Protein AF-A0A842TKK7-F1 (afdb_monomer_lite)

Foldseek 3Di:
DDQDFDADPPPRDTDGLPDQADPVPRHGDDRPPDDDDDDDDDDDDDDDDDDDDDDDDDDPDDDDPPDPPPPVDDDPPVLVVLLLLVLLLVVLVVVLVVLVVVLVVLVVVVVVPDDPCSVVVVVVSVVSNVVSVVVSVVSVVPHDDDPLNVLVVVLVVLVVVLVVLVVCVVVVVDDPVRSVVVNVVSVVVNVVSVVVNVVVLVVLVSVLVVLVVVLVVLVVVLVVLVVCVVVVVDDPVRSVVVNVVSVVSSSSSVSSSVVSVVSD

Sequence (264 aa):
MARGNKKCPFCRRNIRESDKFCPFCGKKVLNVSSGSKPVQKQKRQQKPIKREKEQPKEEPEQKQPEKPPEVDEEIPENVLNQLELRSEIKLIETKLESIRDEVEKLALKLTSDNTEGVEQKVQVLSDKIKELKAEKKELEERMIELPFEKIKNRREDWESRLAKLQNAFSLGEVSENAYNKLRDEYNEKLKELDQETDSQKVKINVWIRKMRLERDKLVEKVDLLKGRHLAGEFSDSEYQQEKEKLKNNIKKLETNIKILNQSI

Radius of gyration: 33.04 Å; chains: 1; bounding box: 69×97×72 Å

pLDDT: mean 84.05, std 20.28, range [29.53, 98.5]

Secondary structure (DSSP, 8-state):
----EEEPTTT--EEETT-SB-TTT--B-----------------------------PPP---PPPPPP----PPPHHHHHHHHHHHHHHHHHHHHHHHHHHHHHHHHHHTTT--TTHHHHHHHHHHHHHHHHHHHHHHHTT----HHHHHHHHHHHHHHHHHHHHHHHHTTSS-HHHHHHHHHHHHHHHHHHHHHHHHHHHHHHHHHHHHHHHHHHHHHHHHHHHHHHHTTSS-HHHHHHHHHHHHHHHHHHHHHHHHHHHT-

Structure (mmCIF, N/CA/C/O backbone):
data_AF-A0A842TKK7-F1
#
_entry.id   AF-A0A842TKK7-F1
#
loop_
_atom_site.group_PDB
_atom_site.id
_atom_site.type_symbol
_atom_site.label_atom_id
_atom_site.label_alt_id
_atom_site.label_comp_id
_atom_site.label_asym_id
_atom_site.label_entity_id
_atom_site.label_seq_id
_atom_site.pdbx_PDB_ins_code
_atom_site.Cartn_x
_atom_site.Cartn_y
_atom_site.Cartn_z
_atom_site.occupancy
_atom_site.B_iso_or_equiv
_atom_site.auth_seq_id
_atom_site.auth_comp_id
_atom_site.auth_asym_id
_atom_site.auth_atom_id
_atom_site.pdbx_PDB_model_num
ATOM 1 N N . MET A 1 1 ? -47.119 -8.990 -23.728 1.00 42.09 1 MET A N 1
ATOM 2 C CA . MET A 1 1 ? -46.111 -9.977 -24.179 1.00 42.09 1 MET A CA 1
ATOM 3 C C . MET A 1 1 ? -45.046 -10.112 -23.098 1.00 42.09 1 MET A C 1
ATOM 5 O O . MET A 1 1 ? -44.200 -9.234 -22.971 1.00 42.09 1 MET A O 1
ATOM 9 N N . ALA A 1 2 ? -45.151 -11.138 -22.253 1.00 39.53 2 ALA A N 1
ATOM 10 C CA . ALA A 1 2 ? -44.220 -11.367 -21.151 1.00 39.53 2 ALA A CA 1
ATOM 11 C C . ALA A 1 2 ? -42.898 -11.921 -21.705 1.00 39.53 2 ALA A C 1
ATOM 13 O O . ALA A 1 2 ? -42.885 -12.976 -22.332 1.00 39.53 2 ALA A O 1
ATOM 14 N N . ARG A 1 3 ? -41.794 -11.188 -21.526 1.00 45.00 3 ARG A N 1
ATOM 15 C CA . ARG A 1 3 ? -40.452 -11.662 -21.888 1.00 45.00 3 ARG A CA 1
ATOM 16 C C . ARG A 1 3 ? -39.992 -12.621 -20.790 1.00 45.00 3 ARG A C 1
ATOM 18 O O . ARG A 1 3 ? -39.738 -12.178 -19.672 1.00 45.00 3 ARG A O 1
ATOM 25 N N . GLY A 1 4 ? -39.933 -13.917 -21.095 1.00 51.41 4 GLY A N 1
ATOM 26 C CA . GLY A 1 4 ? -39.354 -14.926 -20.212 1.00 51.41 4 GLY A CA 1
ATOM 27 C C . GLY A 1 4 ? -37.887 -14.597 -19.945 1.00 51.41 4 GLY A C 1
ATOM 28 O O . GLY A 1 4 ? -37.058 -14.608 -20.854 1.00 51.41 4 GLY A O 1
ATOM 29 N N . ASN A 1 5 ? -37.571 -14.221 -18.706 1.00 69.94 5 ASN A N 1
ATOM 30 C CA . ASN A 1 5 ? -36.201 -13.973 -18.268 1.00 69.94 5 ASN A CA 1
ATOM 31 C C . ASN A 1 5 ? -35.672 -15.253 -17.616 1.00 69.94 5 ASN A C 1
ATOM 33 O O . ASN A 1 5 ? -36.043 -15.585 -16.489 1.00 69.94 5 ASN A O 1
ATOM 37 N N . LYS A 1 6 ? -34.784 -15.966 -18.313 1.00 80.44 6 LYS A N 1
ATOM 38 C CA . LYS A 1 6 ? -34.028 -17.091 -17.747 1.00 80.44 6 LYS A CA 1
ATOM 39 C C . LYS A 1 6 ? -32.872 -16.531 -16.917 1.00 80.44 6 LYS A C 1
ATOM 41 O O . LYS A 1 6 ? -32.300 -15.502 -17.265 1.00 80.44 6 LYS A O 1
ATOM 46 N N . LYS A 1 7 ? -32.492 -17.185 -15.818 1.00 86.75 7 LYS A N 1
ATOM 47 C CA . LYS A 1 7 ? -31.275 -16.826 -15.070 1.00 86.75 7 LYS A CA 1
ATOM 48 C C . LYS A 1 7 ? -30.089 -17.628 -15.588 1.00 86.75 7 LYS A C 1
ATOM 50 O O . LYS A 1 7 ? -30.201 -18.829 -15.824 1.00 86.75 7 LYS A O 1
ATOM 55 N N . CYS A 1 8 ? -28.940 -16.976 -15.737 1.00 83.31 8 CYS A N 1
ATOM 56 C CA . CYS A 1 8 ? -27.691 -17.660 -16.034 1.00 83.31 8 CYS A CA 1
ATOM 57 C C . CYS A 1 8 ? -27.346 -18.619 -14.875 1.00 83.31 8 CYS A C 1
ATOM 59 O O . CYS A 1 8 ? -27.256 -18.161 -13.734 1.00 83.31 8 CYS A O 1
ATOM 61 N N . PRO A 1 9 ? -27.094 -19.915 -15.125 1.00 84.88 9 PRO A N 1
ATOM 62 C CA . PRO A 1 9 ? -26.754 -20.874 -14.074 1.00 84.88 9 PRO A CA 1
ATOM 63 C C . PRO A 1 9 ? -25.407 -20.570 -13.397 1.00 84.88 9 PRO A C 1
ATOM 65 O O . PRO A 1 9 ? -25.179 -21.006 -12.276 1.00 84.88 9 PRO A O 1
ATOM 68 N N . PHE A 1 10 ? -24.533 -19.787 -14.041 1.00 87.06 10 PHE A N 1
ATOM 69 C CA . PHE A 1 10 ? -23.202 -19.471 -13.518 1.00 87.06 10 PHE A CA 1
ATOM 70 C C . PHE A 1 10 ? -23.162 -18.197 -12.669 1.00 87.06 10 PHE A C 1
ATOM 72 O O . PHE A 1 10 ? -22.547 -18.193 -11.611 1.00 87.06 10 PHE A O 1
ATOM 79 N N . CYS A 1 11 ? -23.799 -17.110 -13.116 1.00 90.69 11 CYS A N 1
ATOM 80 C CA . CYS A 1 11 ? -23.740 -15.811 -12.427 1.00 90.69 11 CYS A CA 1
ATOM 81 C C . CYS A 1 11 ? -25.095 -15.323 -11.894 1.00 90.69 11 CYS A C 1
ATOM 83 O O . CYS A 1 11 ? -25.179 -14.227 -11.347 1.00 90.69 11 CYS A O 1
ATOM 85 N N . ARG A 1 12 ? -26.166 -16.110 -12.078 1.00 87.31 12 ARG A N 1
ATOM 86 C CA . ARG A 1 12 ? -27.543 -15.859 -11.606 1.00 87.31 12 ARG A CA 1
ATOM 87 C C . ARG A 1 12 ? -28.208 -14.571 -12.114 1.00 87.31 12 ARG A C 1
ATOM 89 O O . ARG A 1 12 ? -29.326 -14.270 -11.700 1.00 87.31 12 ARG A O 1
ATOM 96 N N . ARG A 1 13 ? -27.575 -13.843 -13.042 1.00 87.75 13 ARG A N 1
ATOM 97 C CA . ARG A 1 13 ? -28.156 -12.670 -13.717 1.00 87.75 13 ARG A CA 1
ATOM 98 C C . ARG A 1 13 ? -29.173 -13.086 -14.778 1.00 87.75 13 ARG A C 1
ATOM 100 O O . ARG A 1 13 ? -29.061 -14.167 -15.356 1.00 87.75 13 ARG A O 1
ATOM 107 N N . ASN A 1 14 ? -30.152 -12.220 -15.029 1.00 89.50 14 ASN A N 1
ATOM 108 C CA . ASN A 1 14 ? -31.182 -12.444 -16.041 1.00 89.50 14 ASN A CA 1
ATOM 109 C C . ASN A 1 14 ? -30.577 -12.355 -17.447 1.00 89.50 14 ASN A C 1
ATOM 111 O O . ASN A 1 14 ? -29.846 -11.416 -17.750 1.00 89.50 14 ASN A O 1
ATOM 115 N N . ILE A 1 15 ? -30.900 -13.325 -18.292 1.00 86.25 15 ILE A N 1
ATOM 116 C CA . ILE A 1 15 ? -30.487 -13.432 -19.693 1.00 86.25 15 ILE A CA 1
ATOM 117 C C . ILE A 1 15 ? -31.721 -13.679 -20.563 1.00 86.25 15 ILE A C 1
ATOM 119 O O . ILE A 1 15 ? -32.758 -14.135 -20.067 1.00 86.25 15 ILE A O 1
ATOM 123 N N . ARG A 1 16 ? -31.622 -13.387 -21.862 1.00 84.06 16 ARG A N 1
ATOM 124 C CA . ARG A 1 16 ? -32.716 -13.678 -22.794 1.00 84.06 16 ARG A CA 1
ATOM 125 C C . ARG A 1 16 ? -32.729 -15.174 -23.098 1.00 84.06 16 ARG A C 1
ATOM 127 O O . ARG A 1 16 ? -31.679 -15.802 -23.189 1.00 84.06 16 ARG A O 1
ATOM 134 N N . GLU A 1 17 ? -33.909 -15.750 -23.306 1.00 81.19 17 GLU A N 1
ATOM 135 C CA . GLU A 1 17 ? -34.045 -17.170 -23.675 1.00 81.19 17 GLU A CA 1
ATOM 136 C C . GLU A 1 17 ? -33.340 -17.520 -24.994 1.00 81.19 17 GLU A C 1
ATOM 138 O O . GLU A 1 17 ? -32.919 -18.656 -25.183 1.00 81.19 17 GLU A O 1
ATOM 143 N N . SER A 1 18 ? -33.146 -16.547 -25.887 1.00 78.81 18 SER A N 1
ATOM 144 C CA . SER A 1 18 ? -32.405 -16.717 -27.140 1.00 78.81 18 SER A CA 1
ATOM 145 C C . SER A 1 18 ? -30.880 -16.738 -26.973 1.00 78.81 18 SER A C 1
ATOM 147 O O . SER A 1 18 ? -30.176 -17.113 -27.913 1.00 78.81 18 SER A O 1
ATOM 149 N N . ASP A 1 19 ? -30.346 -16.333 -25.816 1.00 78.38 19 ASP A N 1
ATOM 150 C CA . ASP A 1 19 ? -28.908 -16.120 -25.644 1.00 78.38 19 ASP A CA 1
ATOM 151 C C . ASP A 1 19 ? -28.161 -17.454 -25.505 1.00 78.38 19 ASP A C 1
ATOM 153 O O . ASP A 1 19 ? -28.298 -18.174 -24.516 1.00 78.38 19 ASP A O 1
ATOM 157 N N . LYS A 1 20 ? -27.311 -17.773 -26.492 1.00 84.81 20 LYS A N 1
ATOM 158 C CA . LYS A 1 20 ? -26.402 -18.936 -26.444 1.00 84.81 20 LYS A CA 1
ATOM 159 C C . LYS A 1 20 ? -25.251 -18.740 -25.449 1.00 84.81 20 LYS A C 1
ATOM 161 O O . LYS A 1 20 ? -24.658 -19.722 -25.011 1.00 84.81 20 LYS A O 1
ATOM 166 N N . PHE A 1 21 ? -24.933 -17.494 -25.090 1.00 87.31 21 PHE A N 1
ATOM 167 C CA . PHE A 1 21 ? -23.876 -17.120 -24.147 1.00 87.31 21 PHE A CA 1
ATOM 168 C C . PHE A 1 21 ? -24.375 -16.024 -23.207 1.00 87.31 21 PHE A C 1
ATOM 170 O O . PHE A 1 21 ? -25.105 -15.132 -23.625 1.00 87.31 21 PHE A O 1
ATOM 177 N N . CYS A 1 22 ? -23.975 -16.076 -21.937 1.00 86.00 22 CYS A N 1
ATOM 178 C CA . CYS A 1 22 ? -24.328 -15.040 -20.974 1.00 86.00 22 CYS A CA 1
ATOM 179 C C . CYS A 1 22 ? -23.547 -13.748 -21.282 1.00 86.00 22 CYS A C 1
ATOM 181 O O . CYS A 1 22 ? -22.318 -13.774 -21.183 1.00 86.00 22 CYS A O 1
ATOM 183 N N . PRO A 1 23 ? -24.206 -12.604 -21.545 1.00 85.75 23 PRO A N 1
ATOM 184 C CA . PRO A 1 23 ? -23.517 -11.343 -21.834 1.00 85.75 23 PRO A CA 1
ATOM 185 C C . PRO A 1 23 ? -22.711 -10.810 -20.640 1.00 85.75 23 PRO A C 1
ATOM 187 O O . PRO A 1 23 ? -21.815 -9.996 -20.814 1.00 85.75 23 PRO A O 1
ATOM 190 N N . PHE A 1 24 ? -23.003 -11.272 -19.421 1.00 88.75 24 PHE A N 1
ATOM 191 C CA . PHE A 1 24 ? -22.329 -10.795 -18.212 1.00 88.75 24 PHE A CA 1
ATOM 192 C C . PHE A 1 24 ? -21.106 -11.614 -17.810 1.00 88.75 24 PHE A C 1
ATOM 194 O O . PHE A 1 24 ? -20.244 -11.096 -17.113 1.00 88.75 24 PHE A O 1
ATOM 201 N N . CYS A 1 25 ? -21.055 -12.902 -18.157 1.00 89.69 25 CYS A N 1
ATOM 202 C CA . CYS A 1 25 ? -19.961 -13.780 -17.725 1.00 89.69 25 CYS A CA 1
ATOM 203 C C . CYS A 1 25 ? -19.334 -14.594 -18.863 1.00 89.69 25 CYS A C 1
ATOM 205 O O . CYS A 1 25 ? -18.511 -15.460 -18.589 1.00 89.69 25 CYS A O 1
ATOM 207 N N . GLY A 1 26 ? -19.771 -14.403 -20.112 1.00 86.19 26 GLY A N 1
ATOM 208 C CA . GLY A 1 26 ? -19.225 -15.047 -21.314 1.00 86.19 26 GLY A CA 1
ATOM 209 C C . GLY A 1 26 ? -19.487 -16.552 -21.450 1.00 86.19 26 GLY A C 1
ATOM 210 O O . GLY A 1 26 ? -19.229 -17.128 -22.502 1.00 86.19 26 GLY A O 1
ATOM 211 N N . LYS A 1 27 ? -20.017 -17.219 -20.417 1.00 86.00 27 LYS A N 1
ATOM 212 C CA . LYS A 1 27 ? -20.224 -18.677 -20.414 1.00 86.00 27 LYS A CA 1
ATOM 213 C C . LYS A 1 27 ? -21.422 -19.087 -21.274 1.00 86.00 27 LYS A C 1
ATOM 215 O O . LYS A 1 27 ? -22.475 -18.445 -21.230 1.00 86.00 27 LYS A O 1
ATOM 220 N N . LYS A 1 28 ? -21.264 -20.182 -22.027 1.00 89.00 28 LYS A N 1
ATOM 221 C CA . LYS A 1 28 ? -22.308 -20.769 -22.881 1.00 89.00 28 LYS A CA 1
ATOM 222 C C . LYS A 1 28 ? -23.485 -21.238 -22.031 1.00 89.00 28 LYS A C 1
ATOM 224 O O . LYS A 1 28 ? -23.299 -21.960 -21.054 1.00 89.00 28 LYS A O 1
ATOM 229 N N . VAL A 1 29 ? -24.692 -20.847 -22.413 1.00 84.56 29 VAL A N 1
ATOM 230 C CA . VAL A 1 29 ? -25.930 -21.232 -21.736 1.00 84.56 29 VAL A CA 1
ATOM 231 C C . VAL A 1 29 ? -26.647 -22.248 -22.609 1.00 84.56 29 VAL A C 1
ATOM 233 O O . VAL A 1 29 ? -26.939 -21.992 -23.775 1.00 84.56 29 VAL A O 1
ATOM 236 N N . LEU A 1 30 ? -26.874 -23.446 -22.071 1.00 73.00 30 LEU A N 1
ATOM 237 C CA . LEU A 1 30 ? -27.553 -24.511 -22.801 1.00 73.00 30 LEU A CA 1
ATOM 238 C C . LEU A 1 30 ? -29.028 -24.122 -22.988 1.00 73.00 30 LEU A C 1
ATOM 240 O O . LEU A 1 30 ? -29.795 -24.021 -22.023 1.00 73.00 30 LEU A O 1
ATOM 244 N N . ASN A 1 31 ? -29.405 -23.870 -24.240 1.00 58.94 31 ASN A N 1
ATOM 245 C CA . ASN A 1 31 ? -30.786 -23.666 -24.654 1.00 58.94 31 ASN A CA 1
ATOM 246 C C . ASN A 1 31 ? -31.378 -25.005 -25.077 1.00 58.94 31 ASN A C 1
ATOM 248 O O . ASN A 1 31 ? -31.089 -25.513 -26.156 1.00 58.94 31 ASN A O 1
ATOM 252 N N . VAL A 1 32 ? -32.212 -25.568 -24.207 1.00 44.34 32 VAL A N 1
ATOM 253 C CA . VAL A 1 32 ? -33.130 -26.653 -24.556 1.00 44.34 32 VAL A CA 1
ATOM 254 C C . VAL A 1 32 ? -34.381 -25.987 -25.123 1.00 44.34 32 VAL A C 1
ATOM 256 O O . VAL A 1 32 ? -35.347 -25.730 -24.413 1.00 44.34 32 VAL A O 1
ATOM 259 N N . SER A 1 33 ? -34.322 -25.594 -26.393 1.00 38.00 33 SER A N 1
ATOM 260 C CA . SER A 1 33 ? -35.520 -25.228 -27.144 1.00 38.00 33 SER A CA 1
ATOM 261 C C . SER A 1 33 ? -36.144 -26.505 -27.696 1.00 38.00 33 SER A C 1
ATOM 263 O O . SER A 1 33 ? -35.572 -27.176 -28.554 1.00 38.00 33 SER A O 1
ATOM 265 N N . SER A 1 34 ? -37.303 -26.822 -27.135 1.00 35.28 34 SER A N 1
ATOM 266 C CA . SER A 1 34 ? -38.352 -27.708 -27.629 1.00 35.28 34 SER A CA 1
ATOM 267 C C . SER A 1 34 ? -38.412 -27.821 -29.159 1.00 35.28 34 SER A C 1
ATOM 269 O O . SER A 1 34 ? -38.744 -26.872 -29.863 1.00 35.28 34 SER A O 1
ATOM 271 N N . GLY A 1 35 ? -38.162 -29.033 -29.655 1.00 30.55 35 GLY A N 1
ATOM 272 C CA . GLY A 1 35 ? -38.405 -29.455 -31.032 1.00 30.55 35 GLY A CA 1
ATOM 273 C C . GLY A 1 35 ? -39.139 -30.790 -31.031 1.00 30.55 35 GLY A C 1
ATOM 274 O O . GLY A 1 35 ? -38.533 -31.847 -31.158 1.00 30.55 35 GLY A O 1
ATOM 275 N N . SER A 1 36 ? -40.453 -30.736 -30.827 1.00 29.53 36 SER A N 1
ATOM 276 C CA . SER A 1 36 ? -41.363 -31.866 -30.998 1.00 29.53 36 SER A CA 1
ATOM 277 C C . SER A 1 36 ? -41.513 -32.217 -32.480 1.00 29.53 36 SER A C 1
ATOM 279 O O . SER A 1 36 ? -41.808 -31.318 -33.268 1.00 29.53 36 SER A O 1
ATOM 281 N N . LYS A 1 37 ? -41.418 -33.518 -32.808 1.00 30.80 37 LYS A N 1
ATOM 282 C CA . LYS A 1 37 ? -42.287 -34.331 -33.707 1.00 30.80 37 LYS A CA 1
ATOM 283 C C . LYS A 1 37 ? -41.477 -35.424 -34.445 1.00 30.80 37 LYS A C 1
ATOM 285 O O . LYS A 1 37 ? -40.323 -35.183 -34.773 1.00 30.80 37 LYS A O 1
ATOM 290 N N . PRO A 1 38 ? -42.103 -36.532 -34.888 1.00 37.97 38 PRO A N 1
ATOM 291 C CA . PRO A 1 38 ? -43.168 -37.295 -34.242 1.00 37.97 38 PRO A CA 1
ATOM 292 C C . PRO A 1 38 ? -42.893 -38.815 -34.239 1.00 37.97 38 PRO A C 1
ATOM 294 O O . PRO A 1 38 ? -42.135 -39.360 -35.036 1.00 37.97 38 PRO A O 1
ATOM 297 N N . VAL A 1 39 ? -43.606 -39.510 -33.356 1.00 34.25 39 VAL A N 1
ATOM 298 C CA . VAL A 1 39 ? -43.798 -40.962 -33.382 1.00 34.25 39 VAL A CA 1
ATOM 299 C C . VAL A 1 39 ? -44.598 -41.344 -34.635 1.00 34.25 39 VAL A C 1
ATOM 301 O O . VAL A 1 39 ? -45.732 -40.894 -34.797 1.00 34.25 39 VAL A O 1
ATOM 304 N N . GLN A 1 40 ? -44.053 -42.227 -35.475 1.00 35.00 40 GLN A N 1
ATOM 305 C CA . GLN A 1 40 ? -44.845 -43.110 -36.333 1.00 35.00 40 GLN A CA 1
ATOM 306 C C . GLN A 1 40 ? -44.523 -44.570 -36.022 1.00 35.00 40 GLN A C 1
ATOM 308 O O . GLN A 1 40 ? -43.403 -44.959 -35.707 1.00 35.00 40 GLN A O 1
ATOM 313 N N . LYS A 1 41 ? -45.597 -45.348 -36.032 1.00 34.56 41 LYS A N 1
ATOM 314 C CA . LYS A 1 41 ? -45.767 -46.670 -35.450 1.00 34.56 41 LYS A CA 1
ATOM 315 C C . LYS A 1 41 ? -45.765 -47.702 -36.586 1.00 34.56 41 LYS A C 1
ATOM 317 O O . LYS A 1 41 ? -46.326 -47.429 -37.639 1.00 34.56 41 LYS A O 1
ATOM 322 N N . GLN A 1 42 ? -45.307 -48.913 -36.257 1.00 35.50 42 GLN A N 1
ATOM 323 C CA . GLN A 1 42 ? -45.544 -50.210 -36.924 1.00 35.50 42 GLN A CA 1
ATOM 324 C C . GLN A 1 42 ? -44.585 -50.616 -38.065 1.00 35.50 42 GLN A C 1
ATOM 326 O O . GLN A 1 42 ? -44.685 -50.129 -39.181 1.00 35.50 42 GLN A O 1
ATOM 331 N N . LYS A 1 43 ? -43.820 -51.700 -37.869 1.00 31.34 43 LYS A N 1
ATOM 332 C CA . LYS A 1 43 ? -44.288 -53.081 -38.095 1.00 31.34 43 LYS A CA 1
ATOM 333 C C . LYS A 1 43 ? -43.322 -54.130 -37.522 1.00 31.34 43 LYS A C 1
ATOM 335 O O . LYS A 1 43 ? -42.111 -53.970 -37.522 1.00 31.34 43 LYS A O 1
ATOM 340 N N . ARG A 1 44 ? -43.948 -55.203 -37.033 1.00 37.88 44 ARG A N 1
ATOM 341 C CA . ARG A 1 44 ? -43.421 -56.495 -36.570 1.00 37.88 44 ARG A CA 1
ATOM 342 C C . ARG A 1 44 ? -42.288 -57.062 -37.440 1.00 37.88 44 ARG A C 1
ATOM 344 O O . ARG A 1 44 ? -42.463 -57.132 -38.651 1.00 37.88 44 ARG A O 1
ATOM 351 N N . GLN A 1 45 ? -41.293 -57.675 -36.795 1.00 35.94 45 GLN A N 1
ATOM 352 C CA . GLN A 1 45 ? -41.051 -59.127 -36.867 1.00 35.94 45 GLN A CA 1
ATOM 353 C C . GLN A 1 45 ? -40.027 -59.565 -35.805 1.00 35.94 45 GLN A C 1
ATOM 355 O O . GLN A 1 45 ? -38.954 -58.991 -35.672 1.00 35.94 45 GLN A O 1
ATOM 360 N N . GLN A 1 46 ? -40.413 -60.566 -35.013 1.00 37.28 46 GLN A N 1
ATOM 361 C CA . GLN A 1 46 ? -39.564 -61.275 -34.058 1.00 37.28 46 GLN A CA 1
ATOM 362 C C . GLN A 1 46 ? -38.797 -62.380 -34.790 1.00 37.28 46 GLN A C 1
ATOM 364 O O . GLN A 1 46 ? -39.415 -63.081 -35.591 1.00 37.28 46 GLN A O 1
ATOM 369 N N . LYS A 1 47 ? -37.518 -62.589 -34.447 1.00 36.25 47 LYS A N 1
ATOM 370 C CA . LYS A 1 47 ? -36.853 -63.898 -34.238 1.00 36.25 47 LYS A CA 1
ATOM 371 C C . LYS A 1 47 ? -35.383 -63.687 -33.793 1.00 36.25 47 LYS A C 1
ATOM 373 O O . LYS A 1 47 ? -34.910 -62.558 -33.869 1.00 36.25 47 LYS A O 1
ATOM 378 N N . PRO A 1 48 ? -34.713 -64.689 -33.187 1.00 43.56 48 PRO A N 1
ATOM 379 C CA . PRO A 1 48 ? -34.116 -64.510 -31.864 1.00 43.56 48 PRO A CA 1
ATOM 380 C C . PRO A 1 48 ? -32.590 -64.737 -31.800 1.00 43.56 48 PRO A C 1
ATOM 382 O O . PRO A 1 48 ? -32.008 -65.344 -32.687 1.00 43.56 48 PRO A O 1
ATOM 385 N N . ILE A 1 49 ? -32.016 -64.333 -30.656 1.00 42.84 49 ILE A N 1
ATOM 386 C CA . ILE A 1 49 ? -30.791 -64.839 -29.997 1.00 42.84 49 ILE A CA 1
ATOM 387 C C . ILE A 1 49 ? -29.471 -64.751 -30.789 1.00 42.84 49 ILE A C 1
ATOM 389 O O . ILE A 1 49 ? -29.216 -65.538 -31.693 1.00 42.84 49 ILE A O 1
ATOM 393 N N . LYS A 1 50 ? -28.533 -63.949 -30.263 1.00 38.66 50 LYS A N 1
ATOM 394 C CA . LYS A 1 50 ? -27.208 -64.443 -29.842 1.00 38.66 50 LYS A CA 1
ATOM 395 C C . LYS A 1 50 ? -26.546 -63.463 -28.869 1.00 38.66 50 LYS A C 1
ATOM 397 O O . LYS A 1 50 ? -26.383 -62.286 -29.158 1.00 38.66 50 LYS A O 1
ATOM 402 N N . ARG A 1 51 ? -26.239 -63.990 -27.681 1.00 46.06 51 ARG A N 1
ATOM 403 C CA . ARG A 1 51 ? -25.388 -63.382 -26.655 1.00 46.06 51 ARG A CA 1
ATOM 404 C C . ARG A 1 51 ? -23.971 -63.288 -27.207 1.00 46.06 51 ARG A C 1
ATOM 406 O O . ARG A 1 51 ? -23.433 -64.325 -27.575 1.00 46.06 51 ARG A O 1
ATOM 413 N N . GLU A 1 52 ? -23.357 -62.114 -27.143 1.00 40.53 52 GLU A N 1
ATOM 414 C CA . GLU A 1 52 ? -21.901 -61.999 -27.171 1.00 40.53 52 GLU A CA 1
ATOM 415 C C . GLU A 1 52 ? -21.437 -60.830 -26.293 1.00 40.53 52 GLU A C 1
ATOM 417 O O . GLU A 1 52 ? -21.665 -59.664 -26.590 1.00 40.53 52 GLU A O 1
ATOM 422 N N . LYS A 1 53 ? -20.879 -61.245 -25.150 1.00 39.06 53 LYS A N 1
ATOM 423 C CA . LYS A 1 53 ? -19.782 -60.691 -24.345 1.00 39.06 53 LYS A CA 1
ATOM 424 C C . LYS A 1 53 ? -19.667 -59.174 -24.157 1.00 39.06 53 LYS A C 1
ATOM 426 O O . LYS A 1 53 ? -19.308 -58.417 -25.051 1.00 39.06 53 LYS A O 1
ATOM 431 N N . GLU A 1 54 ? -19.821 -58.816 -22.886 1.00 37.84 54 GLU A N 1
ATOM 432 C CA . GLU A 1 54 ? -19.265 -57.639 -22.228 1.00 37.84 54 GLU A CA 1
ATOM 433 C C . GLU A 1 54 ? -17.785 -57.418 -22.583 1.00 37.84 54 GLU A C 1
ATOM 435 O O . GLU A 1 54 ? -16.946 -58.307 -22.431 1.00 37.84 54 GLU A O 1
ATOM 440 N N . GLN A 1 55 ? -17.471 -56.189 -22.981 1.00 41.81 55 GLN A N 1
ATOM 441 C CA . GLN A 1 55 ? -16.193 -55.543 -22.702 1.00 41.81 55 GLN A CA 1
ATOM 442 C C . GLN A 1 55 ? -16.522 -54.199 -22.039 1.00 41.81 55 GLN A C 1
ATOM 444 O O . GLN A 1 55 ? -17.231 -53.394 -22.653 1.00 41.81 55 GLN A O 1
ATOM 449 N N . PRO A 1 56 ? -16.063 -53.931 -20.806 1.00 37.97 56 PRO A N 1
ATOM 450 C CA . PRO A 1 56 ? -16.191 -52.611 -20.209 1.00 37.97 56 PRO A CA 1
ATOM 451 C C . PRO A 1 56 ? -15.252 -51.658 -20.954 1.00 37.97 56 PRO A C 1
ATOM 453 O O . PRO A 1 56 ? -14.038 -51.847 -20.951 1.00 37.97 56 PRO A O 1
ATOM 456 N N . LYS A 1 57 ? -15.811 -50.643 -21.618 1.00 41.72 57 LYS A N 1
ATOM 457 C CA . LYS A 1 57 ? -15.041 -49.473 -22.045 1.00 41.72 57 LYS A CA 1
ATOM 458 C C . LYS A 1 57 ? -14.809 -48.609 -20.814 1.00 41.72 57 LYS A C 1
ATOM 460 O O . LYS A 1 57 ? -15.768 -48.098 -20.243 1.00 41.72 57 LYS A O 1
ATOM 465 N N . GLU A 1 58 ? -13.543 -48.494 -20.438 1.00 43.50 58 GLU A N 1
ATOM 466 C CA . GLU A 1 58 ? -13.032 -47.572 -19.431 1.00 43.50 58 GLU A CA 1
ATOM 467 C C . GLU A 1 58 ? -13.563 -46.153 -19.683 1.00 43.50 58 GLU A C 1
ATOM 469 O O . GLU A 1 58 ? -13.419 -45.583 -20.770 1.00 43.50 58 GLU A O 1
ATOM 474 N N . GLU A 1 59 ? -14.221 -45.605 -18.664 1.00 43.28 59 GLU A N 1
ATOM 475 C CA . GLU A 1 59 ? -14.513 -44.183 -18.546 1.00 43.28 59 GLU A CA 1
ATOM 476 C C . GLU A 1 59 ? -13.184 -43.422 -18.410 1.00 43.28 59 GLU A C 1
ATOM 478 O O . GLU A 1 59 ? -12.355 -43.799 -17.580 1.00 43.28 59 GLU A O 1
ATOM 483 N N . PRO A 1 60 ? -12.945 -42.348 -19.182 1.00 43.50 60 PRO A N 1
ATOM 484 C CA . PRO A 1 60 ? -11.761 -41.531 -18.991 1.00 43.50 60 PRO A CA 1
ATOM 485 C C . PRO A 1 60 ? -11.881 -40.777 -17.664 1.00 43.50 60 PRO A C 1
ATOM 487 O O . PRO A 1 60 ? -12.787 -39.957 -17.484 1.00 43.50 60 PRO A O 1
ATOM 490 N N . GLU A 1 61 ? -10.945 -41.055 -16.755 1.00 42.97 61 GLU A N 1
ATOM 491 C CA . GLU A 1 61 ? -10.728 -40.315 -15.515 1.00 42.97 61 GLU A CA 1
ATOM 492 C C . GLU A 1 61 ? -10.776 -38.806 -15.780 1.00 42.97 61 GLU A C 1
ATOM 494 O O . GLU A 1 61 ? -9.959 -38.227 -16.505 1.00 42.97 61 GLU A O 1
ATOM 499 N N . GLN A 1 62 ? -11.758 -38.151 -15.165 1.00 46.41 62 GLN A N 1
ATOM 500 C CA . GLN A 1 62 ? -11.791 -36.705 -15.046 1.00 46.41 62 GLN A CA 1
ATOM 501 C C . GLN A 1 62 ? -10.567 -36.272 -14.238 1.00 46.41 62 GLN A C 1
ATOM 503 O O . GLN A 1 62 ? -10.551 -36.384 -13.012 1.00 46.41 62 GLN A O 1
ATOM 508 N N . LYS A 1 63 ? -9.552 -35.742 -14.930 1.00 44.25 63 LYS A N 1
ATOM 509 C CA . LYS A 1 63 ? -8.485 -34.953 -14.311 1.00 44.25 63 LYS A CA 1
ATOM 510 C C . LYS A 1 63 ? -9.131 -33.855 -13.473 1.00 44.25 63 LYS A C 1
ATOM 512 O O . LYS A 1 63 ? -9.701 -32.901 -14.009 1.00 44.25 63 LYS A O 1
ATOM 517 N N . GLN A 1 64 ? -9.067 -34.018 -12.156 1.00 46.94 64 GLN A N 1
ATOM 518 C CA . GLN A 1 64 ? -9.367 -32.949 -11.220 1.00 46.94 64 GLN A CA 1
ATOM 519 C C . GLN A 1 64 ? -8.464 -31.752 -11.555 1.00 46.94 64 GLN A C 1
ATOM 521 O O . GLN A 1 64 ? -7.308 -31.955 -11.935 1.00 46.94 64 GLN A O 1
ATOM 526 N N . PRO A 1 65 ? -8.965 -30.510 -11.449 1.00 48.41 65 PRO A N 1
ATOM 527 C CA . PRO A 1 65 ? -8.115 -29.340 -11.580 1.00 48.41 65 PRO A CA 1
ATOM 528 C C . PRO A 1 65 ? -7.044 -29.414 -10.492 1.00 48.41 65 PRO A C 1
ATOM 530 O O . PRO A 1 65 ? -7.369 -29.411 -9.303 1.00 48.41 65 PRO A O 1
ATOM 533 N N . GLU A 1 66 ? -5.783 -29.522 -10.911 1.00 46.28 66 GLU A N 1
ATOM 534 C CA . GLU A 1 66 ? -4.625 -29.438 -10.028 1.00 46.28 66 GLU A CA 1
ATOM 535 C C . GLU A 1 66 ? -4.788 -28.189 -9.157 1.00 46.28 66 GLU A C 1
ATOM 537 O O . GLU A 1 66 ? -4.868 -27.061 -9.655 1.00 46.28 66 GLU A O 1
ATOM 542 N N . LYS A 1 67 ? -4.907 -28.395 -7.838 1.00 47.28 67 LYS A N 1
ATOM 543 C CA . LYS A 1 67 ? -4.732 -27.306 -6.881 1.00 47.28 67 LYS A CA 1
ATOM 544 C C . LYS A 1 67 ? -3.375 -26.673 -7.208 1.00 47.28 67 LYS A C 1
ATOM 546 O O . LYS A 1 67 ? -2.404 -27.425 -7.303 1.00 47.28 67 LYS A O 1
ATOM 551 N N . PRO A 1 68 ? -3.293 -25.343 -7.399 1.00 51.94 68 PRO A N 1
ATOM 552 C CA . PRO A 1 68 ? -2.003 -24.699 -7.584 1.00 51.94 68 PRO A CA 1
ATOM 553 C C . PRO A 1 68 ? -1.102 -25.116 -6.417 1.00 51.94 68 PRO A C 1
ATOM 555 O O . PRO A 1 68 ? -1.607 -25.173 -5.288 1.00 51.94 68 PRO A O 1
ATOM 558 N N . PRO A 1 69 ? 0.168 -25.465 -6.687 1.00 48.31 69 PRO A N 1
ATOM 559 C CA . PRO A 1 69 ? 1.078 -25.955 -5.665 1.00 48.31 69 PRO A CA 1
ATOM 560 C C . P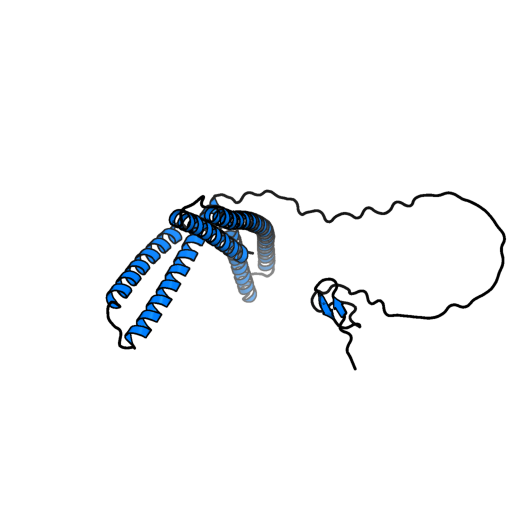RO A 1 69 ? 1.036 -24.997 -4.478 1.00 48.31 69 PRO A C 1
ATOM 562 O O . PRO A 1 69 ? 1.197 -23.785 -4.647 1.00 48.31 69 PRO A O 1
ATOM 565 N N . GLU A 1 70 ? 0.747 -25.536 -3.292 1.00 56.44 70 GLU A N 1
ATOM 566 C CA . GLU A 1 70 ? 0.894 -24.824 -2.025 1.00 56.44 70 GLU A CA 1
ATOM 567 C C . GLU A 1 70 ? 2.391 -24.602 -1.818 1.00 56.44 70 GLU A C 1
ATOM 569 O O . GLU A 1 70 ? 3.078 -25.348 -1.129 1.00 56.44 70 GLU A O 1
ATOM 574 N N . VAL A 1 71 ? 2.925 -23.602 -2.517 1.00 60.22 71 VAL A N 1
ATOM 575 C CA . VAL A 1 71 ? 4.246 -23.067 -2.242 1.00 60.22 71 VAL A CA 1
ATOM 576 C C . VAL A 1 71 ? 4.092 -22.325 -0.928 1.00 60.22 71 VAL A C 1
ATOM 578 O O . VAL A 1 71 ? 3.569 -21.208 -0.878 1.00 60.22 71 VAL A O 1
ATOM 581 N N . ASP A 1 72 ? 4.480 -22.993 0.152 1.00 64.62 72 ASP A N 1
ATOM 582 C CA . ASP A 1 72 ? 4.469 -22.435 1.493 1.00 64.62 72 ASP A CA 1
ATOM 583 C C . ASP A 1 72 ? 5.639 -21.454 1.661 1.00 64.62 72 ASP A C 1
ATOM 585 O O . ASP A 1 72 ? 6.540 -21.622 2.470 1.00 64.62 72 ASP A O 1
ATOM 589 N N . GLU A 1 73 ? 5.643 -20.399 0.848 1.00 79.44 73 GLU A N 1
ATOM 590 C CA . GLU A 1 73 ? 6.588 -19.300 0.993 1.00 79.44 73 GLU A CA 1
ATOM 591 C C . GLU A 1 73 ? 6.168 -18.466 2.205 1.00 79.44 73 GLU A C 1
ATOM 593 O O . GLU A 1 73 ? 5.081 -17.872 2.245 1.00 79.44 73 GLU A O 1
ATOM 598 N N . GLU A 1 74 ? 6.995 -18.483 3.246 1.00 87.62 74 GLU A N 1
ATOM 599 C CA . GLU A 1 74 ? 6.893 -17.544 4.359 1.00 87.62 74 GLU A CA 1
ATOM 600 C C . GLU A 1 74 ? 7.140 -16.115 3.862 1.00 87.62 74 GLU A C 1
ATOM 602 O O . GLU A 1 74 ? 7.841 -15.887 2.873 1.00 87.62 74 GLU A O 1
ATOM 607 N N . ILE A 1 75 ? 6.515 -15.140 4.525 1.00 90.12 75 ILE A N 1
ATOM 608 C CA . ILE A 1 75 ? 6.740 -13.729 4.209 1.00 90.12 75 ILE A CA 1
ATOM 609 C C . ILE A 1 75 ? 8.143 -13.386 4.718 1.00 90.12 75 ILE A C 1
ATOM 611 O O . ILE A 1 75 ? 8.379 -13.536 5.918 1.00 90.12 75 ILE A O 1
ATOM 615 N N . PRO A 1 76 ? 9.067 -12.917 3.861 1.00 93.25 76 PRO A N 1
ATOM 616 C CA . PRO A 1 76 ? 10.386 -12.504 4.315 1.00 93.25 76 PRO A CA 1
ATOM 617 C C . PRO A 1 76 ? 10.284 -11.443 5.416 1.00 93.25 76 PRO A C 1
ATOM 619 O O . PRO A 1 76 ? 9.510 -10.491 5.297 1.00 93.25 76 PRO A O 1
ATOM 622 N N . GLU A 1 77 ? 11.079 -11.581 6.476 1.00 91.12 77 GLU A N 1
ATOM 623 C CA . GLU A 1 77 ? 11.008 -10.712 7.660 1.00 91.12 77 GLU A CA 1
ATOM 624 C C . GLU A 1 77 ? 11.208 -9.230 7.311 1.00 91.12 77 GLU A C 1
ATOM 626 O O . GLU A 1 77 ? 10.495 -8.355 7.798 1.00 91.12 77 GLU A O 1
ATOM 631 N N . ASN A 1 78 ? 12.112 -8.935 6.374 1.00 90.94 78 ASN A N 1
ATOM 632 C CA . ASN A 1 78 ? 12.315 -7.579 5.874 1.00 90.94 78 ASN A CA 1
ATOM 633 C C . ASN A 1 78 ? 11.060 -6.999 5.199 1.00 90.94 78 ASN A C 1
ATOM 635 O O . ASN A 1 78 ? 10.791 -5.812 5.350 1.00 90.94 78 ASN A O 1
ATOM 639 N N . VAL A 1 79 ? 10.287 -7.812 4.472 1.00 92.81 79 VAL A N 1
ATOM 640 C CA . VAL A 1 79 ? 9.021 -7.395 3.855 1.00 92.81 79 VAL A CA 1
ATOM 641 C C . VAL A 1 79 ? 7.973 -7.158 4.933 1.00 92.81 79 VAL A C 1
ATOM 643 O O . VAL A 1 79 ? 7.277 -6.149 4.879 1.00 92.81 79 VAL A O 1
ATOM 646 N N . LEU A 1 80 ? 7.883 -8.042 5.928 1.00 92.56 80 LEU A N 1
ATOM 647 C CA . LEU A 1 80 ? 6.933 -7.909 7.029 1.00 92.56 80 LEU A CA 1
ATOM 648 C C . LEU A 1 80 ? 7.182 -6.624 7.832 1.00 92.56 80 LEU A C 1
ATOM 650 O O . LEU A 1 80 ? 6.276 -5.802 7.942 1.00 92.56 80 LEU A O 1
ATOM 654 N N . ASN A 1 81 ? 8.425 -6.382 8.253 1.00 92.44 81 ASN A N 1
ATOM 655 C CA . ASN A 1 81 ? 8.823 -5.161 8.964 1.00 92.44 81 ASN A CA 1
ATOM 656 C C . ASN A 1 81 ? 8.501 -3.896 8.151 1.00 92.44 81 ASN A C 1
ATOM 658 O O . ASN A 1 81 ? 8.008 -2.897 8.670 1.00 92.44 81 ASN A O 1
ATOM 662 N N . GLN A 1 82 ? 8.743 -3.935 6.841 1.00 95.31 82 GLN A N 1
ATOM 663 C CA . GLN A 1 82 ? 8.471 -2.810 5.947 1.00 95.31 82 GLN A CA 1
ATOM 664 C C . GLN A 1 82 ? 6.980 -2.590 5.667 1.00 95.31 82 GLN A C 1
ATOM 666 O O . GLN A 1 82 ? 6.569 -1.456 5.402 1.00 95.31 82 GLN A O 1
ATOM 671 N N . LEU A 1 83 ? 6.162 -3.641 5.723 1.00 93.69 83 LEU A N 1
ATOM 672 C CA . LEU A 1 83 ? 4.707 -3.525 5.681 1.00 93.69 83 LEU A CA 1
ATOM 673 C C . LEU A 1 83 ? 4.173 -2.940 6.986 1.00 93.69 83 LEU A C 1
ATOM 675 O O . LEU A 1 83 ? 3.342 -2.038 6.937 1.00 93.69 83 LEU A O 1
ATOM 679 N N . GLU A 1 84 ? 4.697 -3.368 8.135 1.00 93.31 84 GLU A N 1
ATOM 680 C CA . GLU A 1 84 ? 4.325 -2.813 9.437 1.00 93.31 84 GLU A CA 1
ATOM 681 C C . GLU A 1 84 ? 4.581 -1.307 9.510 1.00 93.31 84 GLU A C 1
ATOM 683 O O . GLU A 1 84 ? 3.643 -0.562 9.803 1.00 93.31 84 GLU A O 1
ATOM 688 N N . LEU A 1 85 ? 5.776 -0.842 9.130 1.00 93.94 85 LEU A N 1
ATOM 689 C CA . LEU A 1 85 ? 6.098 0.590 9.070 1.00 93.94 85 LEU A CA 1
ATOM 690 C C . LEU A 1 85 ? 5.121 1.361 8.170 1.00 93.94 85 LEU A C 1
ATOM 692 O O . LEU A 1 85 ? 4.545 2.372 8.580 1.00 93.94 85 LEU A O 1
ATOM 696 N N . ARG A 1 86 ? 4.870 0.858 6.951 1.00 94.75 86 ARG A N 1
ATOM 697 C CA . ARG A 1 86 ? 3.907 1.472 6.019 1.00 94.75 86 ARG A CA 1
ATOM 698 C C . ARG A 1 86 ? 2.487 1.492 6.602 1.00 94.75 86 ARG A C 1
ATOM 700 O O . ARG A 1 86 ? 1.750 2.455 6.388 1.00 94.75 86 ARG A O 1
ATOM 707 N N . SER A 1 87 ? 2.093 0.456 7.344 1.00 93.00 87 SER A N 1
ATOM 708 C CA . SER A 1 87 ? 0.787 0.385 8.006 1.00 93.00 87 SER A CA 1
ATOM 709 C C . SER A 1 87 ? 0.648 1.422 9.113 1.00 93.00 87 SER A C 1
ATOM 711 O O . SER A 1 87 ? -0.391 2.072 9.216 1.00 93.00 87 SER A O 1
ATOM 713 N N . GLU A 1 88 ? 1.703 1.631 9.897 1.00 92.81 88 GLU A N 1
ATOM 714 C CA . GLU A 1 88 ? 1.723 2.596 10.992 1.00 92.81 88 GLU A CA 1
ATOM 715 C C . GLU A 1 88 ? 1.635 4.020 10.462 1.00 92.81 88 GLU A C 1
ATOM 717 O O . GLU A 1 88 ? 0.781 4.783 10.914 1.00 92.81 88 GLU A O 1
ATOM 722 N N . ILE A 1 89 ? 2.391 4.332 9.408 1.00 94.56 89 ILE A N 1
ATOM 723 C CA . ILE A 1 89 ? 2.275 5.607 8.694 1.00 94.56 89 ILE A CA 1
ATOM 724 C C . ILE A 1 89 ? 0.835 5.826 8.212 1.00 94.56 89 ILE A C 1
ATOM 726 O O . ILE A 1 89 ? 0.260 6.889 8.448 1.00 94.56 89 ILE A O 1
ATOM 730 N N . LYS A 1 90 ? 0.199 4.815 7.607 1.00 94.00 90 LYS A N 1
ATOM 731 C CA . LYS A 1 90 ? -1.195 4.913 7.138 1.00 94.00 90 LYS A CA 1
ATOM 732 C C . LYS A 1 90 ? -2.189 5.171 8.276 1.00 94.00 90 LYS A C 1
ATOM 734 O O . LYS A 1 90 ? -3.159 5.920 8.118 1.00 94.00 90 LYS A O 1
ATOM 739 N N . LEU A 1 91 ? -1.971 4.539 9.427 1.00 91.88 91 LEU A N 1
ATOM 740 C CA . LEU A 1 91 ? -2.793 4.747 10.616 1.00 91.88 91 LEU A CA 1
ATOM 741 C C . LEU A 1 91 ? -2.596 6.159 11.176 1.00 91.88 91 LEU A C 1
ATOM 743 O O . LEU A 1 91 ? -3.581 6.799 11.544 1.00 91.88 91 LEU A O 1
ATOM 747 N N . ILE A 1 92 ? -1.363 6.670 11.189 1.00 93.19 92 ILE A N 1
ATOM 748 C CA . ILE A 1 92 ? -1.063 8.057 11.564 1.00 93.19 92 ILE A CA 1
ATOM 749 C C . ILE A 1 92 ? -1.745 9.038 10.605 1.00 93.19 92 ILE A C 1
ATOM 751 O O . ILE A 1 92 ? -2.388 9.978 11.065 1.00 93.19 92 ILE A O 1
ATOM 755 N N . GLU A 1 93 ? -1.700 8.800 9.292 1.00 94.25 93 GLU A N 1
ATOM 756 C CA . GLU A 1 93 ? -2.412 9.619 8.300 1.00 94.25 93 GLU A CA 1
ATOM 757 C C . GLU A 1 93 ? -3.918 9.668 8.573 1.00 94.25 93 GLU A C 1
ATOM 759 O O . GLU A 1 93 ? -4.518 10.740 8.552 1.00 94.25 93 GLU A O 1
ATOM 764 N N . THR A 1 94 ? -4.517 8.525 8.909 1.00 93.44 94 THR A N 1
ATOM 765 C CA . THR A 1 94 ? -5.944 8.446 9.252 1.00 93.44 94 THR A CA 1
ATOM 766 C C . THR A 1 94 ? -6.259 9.214 10.541 1.00 93.44 94 THR A C 1
ATOM 768 O O . THR A 1 94 ? -7.273 9.905 10.619 1.00 93.44 94 THR A O 1
ATOM 771 N N . LYS A 1 95 ? -5.382 9.139 11.555 1.00 93.56 95 LYS A N 1
ATOM 772 C CA . LYS A 1 95 ? -5.512 9.931 12.791 1.00 93.56 95 LYS A CA 1
ATOM 773 C C . LYS A 1 95 ? -5.395 11.431 12.508 1.00 93.56 95 LYS A C 1
ATOM 775 O O . LYS A 1 95 ? -6.172 12.206 13.054 1.00 93.56 95 LYS A O 1
ATOM 780 N N . LEU A 1 96 ? -4.451 11.838 11.659 1.00 94.31 96 LEU A N 1
ATOM 781 C CA . LEU A 1 96 ? -4.272 13.233 11.250 1.00 94.31 96 LEU A CA 1
ATOM 782 C C . LEU A 1 96 ? -5.493 13.767 10.490 1.00 94.31 96 LEU A C 1
ATOM 784 O O . LEU A 1 96 ? -5.859 14.922 10.693 1.00 94.31 96 LEU A O 1
ATOM 788 N N . GLU A 1 97 ? -6.129 12.944 9.654 1.00 95.25 97 GLU A N 1
ATOM 789 C CA . GLU A 1 97 ? -7.371 13.311 8.962 1.00 95.25 97 GLU A CA 1
ATOM 790 C C . GLU A 1 97 ? -8.530 13.490 9.950 1.00 95.25 97 GLU A C 1
ATOM 792 O O . GLU A 1 97 ? -9.176 14.530 9.953 1.00 95.25 97 GLU A O 1
ATOM 797 N N . SER A 1 98 ? -8.712 12.549 10.885 1.00 94.50 98 SER A N 1
ATOM 798 C CA . SER A 1 98 ? -9.727 12.675 11.944 1.00 94.50 98 SER A CA 1
ATOM 799 C C . SER A 1 98 ? -9.544 13.946 12.777 1.00 94.50 98 SER A C 1
ATOM 801 O O . SER A 1 98 ? -10.523 14.587 13.151 1.00 94.50 98 SER A O 1
ATOM 803 N N . ILE A 1 99 ? -8.297 14.326 13.074 1.00 93.25 99 ILE A N 1
ATOM 804 C CA . ILE A 1 99 ? -8.011 15.571 13.793 1.00 93.25 99 ILE A CA 1
ATOM 805 C C . ILE A 1 99 ? -8.355 16.792 12.929 1.00 93.25 99 ILE A C 1
ATOM 807 O O . ILE A 1 99 ? -8.891 17.763 13.457 1.00 93.25 99 ILE A O 1
ATOM 811 N N . ARG A 1 100 ? -8.089 16.765 11.615 1.00 92.62 100 ARG A N 1
ATOM 812 C CA . ARG A 1 100 ? -8.509 17.852 10.712 1.00 92.62 100 ARG A CA 1
ATOM 813 C C . ARG A 1 100 ? -10.026 18.024 10.707 1.00 92.62 100 ARG A C 1
ATOM 815 O O . ARG A 1 100 ? -10.482 19.150 10.885 1.00 92.62 100 ARG A O 1
ATOM 822 N N . ASP A 1 101 ? -10.781 16.931 10.622 1.00 93.94 101 ASP A N 1
ATOM 823 C CA . ASP A 1 101 ? -12.248 16.963 10.697 1.00 93.94 101 ASP A CA 1
ATOM 824 C C . ASP A 1 101 ? -12.741 17.543 12.037 1.00 93.94 101 ASP A C 1
ATOM 826 O O . ASP A 1 101 ? -13.743 18.258 12.098 1.00 93.94 101 ASP A O 1
ATOM 830 N N . GLU A 1 102 ? -12.061 17.229 13.145 1.00 92.19 102 GLU A N 1
ATOM 831 C CA . GLU A 1 102 ? -12.368 17.800 14.461 1.00 92.19 102 GLU A CA 1
ATOM 832 C C . GLU A 1 102 ? -12.082 19.304 14.520 1.00 92.19 102 GLU A C 1
ATOM 834 O O . GLU A 1 102 ? -12.909 20.057 15.039 1.00 92.19 102 GLU A O 1
ATOM 839 N N . VAL A 1 103 ? -10.958 19.755 13.958 1.00 90.00 103 VAL A N 1
ATOM 840 C CA . VAL A 1 103 ? -10.612 21.181 13.865 1.00 90.00 103 VAL A CA 1
ATOM 841 C C . VAL A 1 103 ? -11.632 21.935 13.010 1.00 90.00 103 VAL A C 1
ATOM 843 O O . VAL A 1 103 ? -12.081 23.005 13.414 1.00 90.00 103 VAL A O 1
ATOM 846 N N . GLU A 1 104 ? -12.066 21.373 11.881 1.00 89.75 104 GLU A N 1
ATOM 847 C CA . GLU A 1 104 ? -13.095 21.978 11.028 1.00 89.75 104 GLU A CA 1
ATOM 848 C C . GLU A 1 104 ? -14.441 22.097 11.762 1.00 89.75 104 GLU A C 1
ATOM 850 O O . GLU A 1 104 ? -15.074 23.155 11.761 1.00 89.75 104 GLU A O 1
ATOM 855 N N . LYS A 1 105 ? -14.847 21.056 12.500 1.00 89.25 105 LYS A N 1
ATOM 856 C CA . LYS A 1 105 ? -16.046 21.106 13.355 1.00 89.25 105 LYS A CA 1
ATOM 857 C C . LYS A 1 105 ? -15.936 22.150 14.464 1.00 89.25 105 LYS A C 1
ATOM 859 O O . LYS A 1 105 ? -16.951 22.731 14.840 1.00 89.25 105 LYS A O 1
ATOM 864 N N . LEU A 1 106 ? -14.747 22.363 15.028 1.00 87.50 106 LEU A N 1
ATOM 865 C CA . LEU A 1 106 ? -1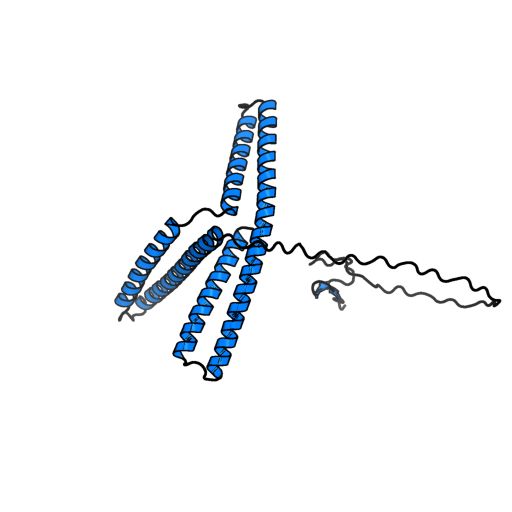4.520 23.420 16.016 1.00 87.50 106 LEU A CA 1
ATOM 866 C C . LEU A 1 106 ? -14.582 24.809 15.370 1.00 87.50 106 LEU A C 1
ATOM 868 O O . LEU A 1 106 ? -15.197 25.703 15.947 1.00 87.50 106 LEU A O 1
ATOM 872 N N . ALA A 1 107 ? -14.042 24.974 14.161 1.00 84.62 107 ALA A N 1
ATOM 873 C CA . ALA A 1 107 ? -14.138 26.220 13.403 1.00 84.62 107 ALA A CA 1
ATOM 874 C C . ALA A 1 107 ? -15.601 26.607 13.119 1.00 84.62 107 ALA A C 1
ATOM 876 O O . ALA A 1 107 ? -15.977 27.758 13.318 1.00 84.62 107 ALA A O 1
ATOM 877 N N . LEU A 1 108 ? -16.452 25.637 12.766 1.00 84.31 108 LEU A N 1
ATOM 878 C CA . LEU A 1 108 ? -17.896 25.850 12.587 1.00 84.31 108 LEU A CA 1
ATOM 879 C C . LEU A 1 108 ? -18.652 26.179 13.887 1.00 84.31 108 LEU A C 1
ATOM 881 O O . LEU A 1 108 ? -19.743 26.734 13.832 1.00 84.31 108 LEU A O 1
ATOM 885 N N . LYS A 1 109 ? -18.119 25.814 15.059 1.00 82.44 109 LYS A N 1
ATOM 886 C CA . LYS A 1 109 ? -18.724 26.158 16.361 1.00 82.44 109 LYS A CA 1
ATOM 887 C C . LYS A 1 109 ? -18.326 27.552 16.834 1.00 82.44 109 LYS A C 1
ATOM 889 O O . LYS A 1 109 ? -19.118 28.227 17.486 1.00 82.44 109 LYS A O 1
ATOM 894 N N . LEU A 1 110 ? -17.117 27.990 16.481 1.00 78.88 110 LEU A N 1
ATOM 895 C CA . LEU A 1 110 ? -16.648 29.354 16.735 1.00 78.88 110 LEU A CA 1
ATOM 896 C C . LEU A 1 110 ? -17.480 30.396 15.981 1.00 78.88 110 LEU A C 1
ATOM 898 O O . LEU A 1 110 ? -17.642 31.506 16.472 1.00 78.88 110 LEU A O 1
ATOM 902 N N . THR A 1 111 ? -18.047 30.039 14.826 1.00 75.25 111 THR A N 1
ATOM 903 C CA . THR A 1 111 ? -18.971 30.907 14.083 1.00 75.25 111 THR A CA 1
ATOM 904 C C . THR A 1 111 ? -20.395 30.924 14.655 1.00 75.25 111 THR A C 1
ATOM 906 O O . THR A 1 111 ? -21.215 31.701 14.175 1.00 75.25 111 THR A O 1
ATOM 909 N N . SER A 1 112 ? -20.706 30.097 15.665 1.00 71.50 112 SER A N 1
ATOM 910 C CA . SER A 1 112 ? -22.044 29.950 16.260 1.00 71.50 112 SER A CA 1
ATOM 911 C C . SER A 1 112 ? -22.114 30.352 17.749 1.00 71.50 112 SER A C 1
ATOM 913 O O . SER A 1 112 ? -22.829 29.713 18.516 1.00 71.50 112 SER A O 1
ATOM 915 N N . ASP A 1 113 ? -21.354 31.372 18.166 1.00 67.62 113 ASP A N 1
ATOM 916 C CA . ASP A 1 113 ? -21.370 32.017 19.501 1.00 67.62 113 ASP A CA 1
ATOM 917 C C . ASP A 1 113 ? -21.020 31.145 20.729 1.00 67.62 113 ASP A C 1
ATOM 919 O O . ASP A 1 113 ? -21.166 31.592 21.866 1.00 67.62 113 ASP A O 1
ATOM 923 N N . ASN A 1 114 ? -20.494 29.927 20.550 1.00 65.56 114 ASN A N 1
ATOM 924 C CA . ASN A 1 114 ? -20.053 29.080 21.665 1.00 65.56 114 ASN A CA 1
ATOM 925 C C . ASN A 1 114 ? -18.524 28.919 21.663 1.00 65.56 114 ASN A C 1
ATOM 927 O O . ASN A 1 114 ? -17.975 28.012 21.033 1.00 65.56 114 ASN A O 1
ATOM 931 N N . THR A 1 115 ? -17.836 29.844 22.334 1.00 73.25 115 THR A N 1
ATOM 932 C CA . THR A 1 115 ? -16.369 29.985 22.306 1.00 73.25 115 THR A CA 1
ATOM 933 C C . THR A 1 115 ? -15.661 29.374 23.520 1.00 73.25 115 THR A C 1
ATOM 935 O O . THR A 1 115 ? -14.440 29.194 23.491 1.00 73.25 115 THR A O 1
ATOM 938 N N . GLU A 1 116 ? -16.396 28.993 24.571 1.00 76.12 116 GLU A N 1
ATOM 939 C CA . GLU A 1 116 ? -15.793 28.473 25.802 1.00 76.12 116 GLU A CA 1
ATOM 940 C C . GLU A 1 116 ? -15.051 27.145 25.571 1.00 76.12 116 GLU A C 1
ATOM 942 O O . GLU A 1 116 ? -15.591 26.146 25.086 1.00 76.12 116 GLU A O 1
ATOM 947 N N . GLY A 1 117 ? -13.765 27.133 25.933 1.00 77.81 117 GLY A N 1
ATOM 948 C CA . GLY A 1 117 ? -12.905 25.948 25.877 1.00 77.81 117 GLY A CA 1
ATOM 949 C C . GLY A 1 117 ? -12.467 25.522 24.471 1.00 77.81 117 GLY A C 1
ATOM 950 O O . GLY A 1 117 ? -11.830 24.474 24.332 1.00 77.81 117 GLY A O 1
ATOM 951 N N . VAL A 1 118 ? -12.774 26.297 23.423 1.00 83.25 118 VAL A N 1
ATOM 952 C CA . VAL A 1 118 ? -12.331 25.972 22.057 1.00 83.25 118 VAL A CA 1
ATOM 953 C C . VAL A 1 118 ? -10.823 26.156 21.907 1.00 83.25 118 VAL A C 1
ATOM 955 O O . VAL A 1 118 ? -10.167 25.278 21.355 1.00 83.25 118 VAL A O 1
ATOM 958 N N . GLU A 1 119 ? -10.253 27.226 22.463 1.00 82.00 119 GLU A N 1
ATOM 959 C CA . GLU A 1 119 ? -8.807 27.495 22.408 1.00 82.00 119 GLU A CA 1
ATOM 960 C C . GLU A 1 119 ? -7.982 26.352 23.014 1.00 82.00 119 GLU A C 1
ATOM 962 O O . GLU A 1 119 ? -7.031 25.874 22.399 1.00 82.00 119 GLU A O 1
ATOM 967 N N . GLN A 1 120 ? -8.400 25.836 24.175 1.00 86.06 120 GLN A N 1
ATOM 968 C CA . GLN A 1 120 ? -7.744 24.697 24.825 1.00 86.06 120 GLN A CA 1
ATOM 969 C C . GLN A 1 120 ? -7.811 23.433 23.958 1.00 86.06 120 GLN A C 1
ATOM 971 O O . GLN A 1 120 ? -6.814 22.728 23.812 1.00 86.06 120 GLN A O 1
ATOM 976 N N . LYS A 1 121 ? -8.964 23.153 23.336 1.00 88.00 121 LYS A N 1
ATOM 977 C CA . LYS A 1 121 ? -9.113 22.005 22.426 1.00 88.00 121 LYS A CA 1
ATOM 978 C C . LYS A 1 121 ? -8.247 22.158 21.180 1.00 88.00 121 LYS A C 1
ATOM 980 O O . LYS A 1 121 ? -7.592 21.200 20.785 1.00 88.00 121 LYS A O 1
ATOM 985 N N . VAL A 1 122 ? -8.207 23.351 20.587 1.00 88.69 122 VAL A N 1
ATOM 986 C CA . VAL A 1 122 ? -7.354 23.647 19.428 1.00 88.69 122 VAL A CA 1
ATOM 987 C C . VAL A 1 122 ? -5.881 23.459 19.783 1.00 88.69 122 VAL A C 1
ATOM 989 O O . VAL A 1 122 ? -5.156 22.840 19.007 1.00 88.69 122 VAL A O 1
ATOM 992 N N . GLN A 1 123 ? -5.451 23.905 20.965 1.00 89.00 123 GLN A N 1
ATOM 993 C CA . GLN A 1 123 ? -4.078 23.716 21.427 1.00 89.00 123 GLN A CA 1
ATOM 994 C C . GLN A 1 123 ? -3.723 22.226 21.566 1.00 89.00 123 GLN A C 1
ATOM 996 O O . GLN A 1 123 ? -2.730 21.781 20.992 1.00 89.00 123 GLN A O 1
ATOM 1001 N N . VAL A 1 124 ? -4.576 21.431 22.227 1.00 93.50 124 VAL A N 1
ATOM 1002 C CA . VAL A 1 124 ? -4.381 19.974 22.373 1.00 93.50 124 VAL A CA 1
ATOM 1003 C C . VAL A 1 124 ? -4.308 19.272 21.012 1.00 93.50 124 VAL A C 1
ATOM 1005 O O . VAL A 1 124 ? -3.439 18.427 20.792 1.00 93.50 124 VAL A O 1
ATOM 1008 N N . LEU A 1 125 ? -5.195 19.623 20.074 1.00 92.69 125 LEU A N 1
ATOM 1009 C CA . LEU A 1 125 ? -5.182 19.048 18.725 1.00 92.69 125 LEU A CA 1
ATOM 1010 C C . LEU A 1 125 ? -3.937 19.473 17.935 1.00 92.69 125 LEU A C 1
ATOM 1012 O O . LEU A 1 125 ? -3.350 18.647 17.239 1.00 92.69 125 LEU A O 1
ATOM 1016 N N . SER A 1 126 ? -3.501 20.727 18.067 1.00 93.00 126 SER A N 1
ATOM 1017 C CA . SER A 1 126 ? -2.272 21.238 17.451 1.00 93.00 126 SER A CA 1
ATOM 1018 C C . SER A 1 126 ? -1.036 20.477 17.937 1.00 93.00 126 SER A C 1
ATOM 1020 O O . SER A 1 126 ? -0.214 20.055 17.120 1.00 93.00 126 SER A O 1
ATOM 1022 N N . ASP A 1 127 ? -0.906 20.259 19.245 1.00 94.81 127 ASP A N 1
ATOM 1023 C CA . ASP A 1 127 ? 0.241 19.541 19.805 1.00 94.81 127 ASP A CA 1
ATOM 1024 C C . ASP A 1 127 ? 0.239 18.068 19.373 1.00 94.81 127 ASP A C 1
ATOM 1026 O O . ASP A 1 127 ? 1.267 17.556 18.924 1.00 94.81 127 ASP A O 1
ATOM 1030 N N . LYS A 1 128 ? -0.938 17.431 19.330 1.00 95.19 128 LYS A N 1
ATOM 1031 C CA . LYS A 1 128 ? -1.100 16.076 18.782 1.00 95.19 128 LYS A CA 1
ATOM 1032 C C . LYS A 1 128 ? -0.752 15.984 17.292 1.00 95.19 128 LYS A C 1
ATOM 1034 O O . LYS A 1 128 ? -0.173 14.991 16.858 1.00 95.19 128 LYS A O 1
ATOM 1039 N N . ILE A 1 129 ? -1.075 17.001 16.485 1.00 95.31 129 ILE A N 1
ATOM 1040 C CA . ILE A 1 129 ? -0.656 17.059 15.072 1.00 95.31 129 ILE A CA 1
ATOM 1041 C C . ILE A 1 129 ? 0.869 17.103 14.969 1.00 95.31 129 ILE A C 1
ATOM 1043 O O . ILE A 1 129 ? 1.430 16.434 14.101 1.00 95.31 129 ILE A O 1
ATOM 1047 N N . LYS A 1 130 ? 1.542 17.901 15.807 1.00 96.25 130 LYS A N 1
ATOM 1048 C CA . LYS A 1 130 ? 3.009 18.004 15.797 1.00 96.25 130 LYS A CA 1
ATOM 1049 C C . LYS A 1 130 ? 3.657 16.669 16.160 1.00 96.25 130 LYS A C 1
ATOM 1051 O O . LYS A 1 130 ? 4.542 16.233 15.432 1.00 96.25 130 LYS A O 1
ATOM 1056 N N . GLU A 1 131 ? 3.175 16.017 17.217 1.00 96.88 131 GLU A N 1
ATOM 1057 C CA . GLU A 1 131 ? 3.646 14.697 17.656 1.00 96.88 131 GLU A CA 1
ATOM 1058 C C . GLU A 1 131 ? 3.486 13.646 16.548 1.00 96.88 131 GLU A C 1
ATOM 1060 O O . GLU A 1 131 ? 4.468 13.049 16.114 1.00 96.88 131 GLU A O 1
ATOM 1065 N N . LEU A 1 132 ? 2.277 13.505 15.994 1.00 95.75 132 LEU A N 1
ATOM 1066 C CA . LEU A 1 132 ? 1.998 12.543 14.922 1.00 95.75 132 LEU A CA 1
ATOM 1067 C C . LEU A 1 132 ? 2.811 12.819 13.648 1.00 95.75 132 LEU A C 1
ATOM 1069 O O . LEU A 1 132 ? 3.189 11.888 12.940 1.00 95.75 132 LEU A O 1
ATOM 1073 N N . LYS A 1 133 ? 3.086 14.089 13.323 1.00 96.44 133 LYS A N 1
ATOM 1074 C CA . LYS A 1 133 ? 3.945 14.442 12.181 1.00 96.44 133 LYS A CA 1
ATOM 1075 C C . LYS A 1 133 ? 5.408 14.074 12.422 1.00 96.44 133 LYS A C 1
ATOM 1077 O O . LYS A 1 133 ? 6.064 13.647 11.476 1.00 96.44 133 LYS A O 1
ATOM 1082 N N . ALA A 1 134 ? 5.909 14.250 13.644 1.00 96.94 134 ALA A N 1
ATOM 1083 C CA . ALA A 1 134 ? 7.263 13.844 14.006 1.00 96.94 134 ALA A CA 1
ATOM 1084 C C . ALA A 1 134 ? 7.406 12.316 13.938 1.00 96.94 134 ALA A C 1
ATOM 1086 O O . ALA A 1 134 ? 8.278 11.826 13.227 1.00 96.94 134 ALA A O 1
ATOM 1087 N N . GLU A 1 135 ? 6.475 11.579 14.552 1.00 95.75 135 GLU A N 1
ATOM 1088 C CA . GLU A 1 135 ? 6.432 10.110 14.511 1.00 95.75 135 GLU A CA 1
ATOM 1089 C C . GLU A 1 135 ? 6.357 9.586 13.067 1.00 95.75 135 GLU A C 1
ATOM 1091 O O . GLU A 1 135 ? 7.119 8.700 12.676 1.00 95.75 135 GLU A O 1
ATOM 1096 N N . LYS A 1 136 ? 5.487 10.177 12.232 1.00 94.69 136 LYS A N 1
ATOM 1097 C CA . LYS A 1 136 ? 5.397 9.834 10.805 1.00 94.69 136 LYS A CA 1
ATOM 1098 C C . LYS A 1 136 ? 6.747 9.989 10.105 1.00 94.69 136 LYS A C 1
ATOM 1100 O O . LYS A 1 136 ? 7.154 9.084 9.385 1.00 94.69 136 LYS A O 1
ATOM 1105 N N . LYS A 1 137 ? 7.434 11.112 10.324 1.00 96.31 137 LYS A N 1
ATOM 1106 C CA . LYS A 1 137 ? 8.724 11.392 9.689 1.00 96.31 137 LYS A CA 1
ATOM 1107 C C . LYS A 1 137 ? 9.795 10.375 10.106 1.00 96.31 137 LYS A C 1
ATOM 1109 O O . LYS A 1 137 ? 10.507 9.862 9.251 1.00 96.31 137 LYS A O 1
ATOM 1114 N N . GLU A 1 138 ? 9.870 10.027 11.389 1.00 95.81 138 GLU A N 1
ATOM 1115 C CA . GLU A 1 138 ? 10.812 9.012 11.893 1.00 95.81 138 GLU A CA 1
ATOM 1116 C C . GLU A 1 138 ? 10.543 7.605 11.329 1.00 95.81 138 GLU A C 1
ATOM 1118 O O . GLU A 1 138 ? 11.457 6.789 11.174 1.00 95.81 138 GLU A O 1
ATOM 1123 N N . LEU A 1 139 ? 9.280 7.276 11.051 1.00 94.12 139 LEU A N 1
ATOM 1124 C CA . LEU A 1 139 ? 8.913 6.026 10.381 1.00 94.12 139 LEU A CA 1
ATOM 1125 C C . LEU A 1 139 ? 9.290 6.059 8.894 1.00 94.12 139 LEU A C 1
ATOM 1127 O O . LEU A 1 139 ? 9.828 5.074 8.388 1.00 94.12 139 LEU A O 1
ATOM 1131 N N . GLU A 1 140 ? 9.056 7.182 8.210 1.00 93.25 140 GLU A N 1
ATOM 1132 C CA . GLU A 1 140 ? 9.409 7.377 6.797 1.00 93.25 140 GLU A CA 1
ATOM 1133 C C . GLU A 1 140 ? 10.921 7.274 6.559 1.00 93.25 140 GLU A C 1
ATOM 1135 O O . GLU A 1 140 ? 11.344 6.652 5.589 1.00 93.25 140 GLU A O 1
ATOM 1140 N N . GLU A 1 141 ? 11.750 7.790 7.469 1.00 94.88 141 GLU A N 1
ATOM 1141 C CA . GLU A 1 141 ? 13.217 7.694 7.376 1.00 94.88 141 GLU A CA 1
ATOM 1142 C C . GLU A 1 141 ? 13.742 6.248 7.473 1.00 94.88 141 GLU A C 1
ATOM 1144 O O . GLU A 1 141 ? 14.829 5.944 6.981 1.00 94.88 141 GLU A O 1
ATOM 1149 N N . ARG A 1 142 ? 12.967 5.333 8.070 1.00 93.19 142 ARG A N 1
ATOM 1150 C CA . ARG A 1 142 ? 13.292 3.897 8.174 1.00 93.19 142 ARG A CA 1
ATOM 1151 C C . ARG A 1 142 ? 12.712 3.059 7.033 1.00 93.19 142 ARG A C 1
ATOM 1153 O O . ARG A 1 142 ? 12.955 1.848 6.972 1.00 93.19 142 ARG A O 1
ATOM 1160 N N . MET A 1 143 ? 11.918 3.662 6.149 1.00 92.94 143 MET A N 1
ATOM 1161 C CA . MET A 1 143 ? 11.351 2.949 5.014 1.00 92.94 143 MET A CA 1
ATOM 1162 C C . MET A 1 143 ? 12.424 2.635 3.978 1.00 92.94 143 MET A C 1
ATOM 1164 O O . MET A 1 143 ? 13.223 3.483 3.591 1.00 92.94 143 MET A O 1
ATOM 1168 N N . ILE A 1 144 ? 12.384 1.406 3.477 1.00 93.31 144 ILE A N 1
ATOM 1169 C CA . ILE A 1 144 ? 13.165 0.985 2.320 1.00 93.31 144 ILE A CA 1
ATOM 1170 C C . ILE A 1 144 ? 12.241 0.494 1.211 1.00 93.31 144 ILE A C 1
ATOM 1172 O O . ILE A 1 144 ? 11.090 0.090 1.436 1.00 93.31 144 ILE A O 1
ATOM 1176 N N . GLU A 1 145 ? 12.784 0.501 -0.002 1.00 92.62 145 GLU A N 1
ATOM 1177 C CA . GLU A 1 145 ? 12.099 -0.042 -1.165 1.00 92.62 145 GLU A CA 1
ATOM 1178 C C . GLU A 1 145 ? 11.857 -1.543 -1.007 1.00 92.62 145 GLU A C 1
ATOM 1180 O O . GLU A 1 145 ? 12.778 -2.331 -0.740 1.00 92.62 145 GLU A O 1
ATOM 1185 N N . LEU A 1 146 ? 10.606 -1.941 -1.218 1.00 92.94 146 LEU A N 1
ATOM 1186 C CA . LEU A 1 146 ? 10.218 -3.343 -1.252 1.00 92.94 146 LEU A CA 1
ATOM 1187 C C . LEU A 1 146 ? 10.690 -4.009 -2.555 1.00 92.94 146 LEU A C 1
ATOM 1189 O O . LEU A 1 146 ? 10.876 -3.334 -3.570 1.00 92.94 146 LEU A O 1
ATOM 1193 N N . PRO A 1 147 ? 10.860 -5.344 -2.580 1.00 92.19 147 PRO A N 1
ATOM 1194 C CA . PRO A 1 147 ? 11.347 -6.050 -3.767 1.00 92.19 147 PRO A CA 1
ATOM 1195 C C . PRO A 1 147 ? 10.551 -5.754 -5.048 1.00 92.19 147 PRO A C 1
ATOM 1197 O O . PRO A 1 147 ? 11.137 -5.562 -6.109 1.00 92.19 147 PRO A O 1
ATOM 1200 N N . PHE A 1 148 ? 9.224 -5.652 -4.951 1.00 92.25 148 PHE A N 1
ATOM 1201 C CA . PHE A 1 148 ? 8.365 -5.342 -6.097 1.00 92.25 148 PHE A CA 1
ATOM 1202 C C . PHE A 1 148 ? 8.464 -3.875 -6.552 1.00 92.25 148 PHE A C 1
ATOM 1204 O O . PHE A 1 148 ? 8.313 -3.597 -7.740 1.00 92.25 148 PHE A O 1
ATOM 1211 N N . GLU A 1 149 ? 8.768 -2.940 -5.645 1.00 93.50 149 GLU A N 1
ATOM 1212 C CA . GLU A 1 149 ? 9.016 -1.533 -5.994 1.00 93.50 149 GLU A CA 1
ATOM 1213 C C . GLU A 1 149 ? 10.321 -1.415 -6.787 1.00 93.50 149 GLU A C 1
ATOM 1215 O O . GLU A 1 149 ? 10.357 -0.744 -7.814 1.00 93.50 149 GLU A O 1
ATOM 1220 N N . LYS A 1 150 ? 11.360 -2.164 -6.395 1.00 94.75 150 LYS A N 1
ATOM 1221 C CA . LYS A 1 150 ? 12.638 -2.206 -7.125 1.00 94.75 150 LYS A CA 1
ATOM 1222 C C . LYS A 1 150 ? 12.471 -2.675 -8.568 1.00 94.75 150 LYS A C 1
ATOM 1224 O O . LYS A 1 150 ? 13.076 -2.107 -9.474 1.00 94.75 150 LYS A O 1
ATOM 1229 N N . ILE A 1 151 ? 11.662 -3.711 -8.794 1.00 95.25 151 ILE A N 1
ATOM 1230 C CA . ILE A 1 151 ? 11.388 -4.229 -10.145 1.00 95.25 151 ILE A CA 1
ATOM 1231 C C . ILE A 1 151 ? 10.632 -3.185 -10.968 1.00 95.25 151 ILE A C 1
ATOM 1233 O O . ILE A 1 151 ? 10.995 -2.935 -12.117 1.00 95.25 151 ILE A O 1
ATOM 1237 N N . LYS A 1 152 ? 9.632 -2.531 -10.364 1.00 95.69 152 LYS A N 1
ATOM 1238 C CA . LYS A 1 152 ? 8.878 -1.451 -11.002 1.00 95.69 152 LYS A CA 1
ATOM 1239 C C . LYS A 1 152 ? 9.789 -0.287 -11.412 1.00 95.69 152 LYS A C 1
ATOM 1241 O O . LYS A 1 152 ? 9.770 0.099 -12.575 1.00 95.69 152 LYS A O 1
ATOM 1246 N N . ASN A 1 153 ? 10.634 0.202 -10.506 1.00 95.88 153 ASN A N 1
ATOM 1247 C CA . ASN A 1 153 ? 11.564 1.303 -10.784 1.00 95.88 153 ASN A CA 1
ATOM 1248 C C . ASN A 1 153 ? 12.550 0.927 -11.904 1.00 95.88 153 ASN A C 1
ATOM 1250 O O . ASN A 1 153 ? 12.743 1.683 -12.852 1.00 95.88 153 ASN A O 1
ATOM 1254 N N . ARG A 1 154 ? 13.110 -0.294 -11.864 1.00 97.44 154 ARG A N 1
ATOM 1255 C CA . ARG A 1 154 ? 13.985 -0.803 -12.937 1.00 97.44 154 ARG A CA 1
ATOM 1256 C C . ARG A 1 154 ? 13.273 -0.859 -14.287 1.00 97.44 154 ARG A C 1
ATOM 1258 O O . ARG A 1 154 ? 13.897 -0.575 -15.307 1.00 97.44 154 ARG A O 1
ATOM 1265 N N . ARG A 1 155 ? 11.997 -1.246 -14.315 1.00 96.81 155 ARG A N 1
ATOM 1266 C CA . ARG A 1 155 ? 11.193 -1.265 -15.541 1.00 96.81 155 ARG A CA 1
ATOM 1267 C C . ARG A 1 155 ? 11.019 0.143 -16.102 1.00 96.81 155 ARG A C 1
ATOM 1269 O O . ARG A 1 155 ? 11.317 0.346 -17.275 1.00 96.81 155 ARG A O 1
ATOM 1276 N N . GLU A 1 156 ? 10.609 1.098 -15.270 1.00 97.81 156 GLU A N 1
ATOM 1277 C CA . GLU A 1 156 ? 10.440 2.504 -15.667 1.00 97.81 156 GLU A CA 1
ATOM 1278 C C . GLU A 1 156 ? 11.749 3.095 -16.227 1.00 97.81 156 GLU A C 1
ATOM 1280 O O . GLU A 1 156 ? 11.740 3.782 -17.252 1.00 97.81 156 GLU A O 1
ATOM 1285 N N . ASP A 1 157 ? 12.898 2.756 -15.633 1.00 98.19 157 ASP A N 1
ATOM 1286 C CA . ASP A 1 157 ? 14.216 3.156 -16.138 1.00 98.19 157 ASP A CA 1
ATOM 1287 C C . ASP A 1 157 ? 14.504 2.605 -17.542 1.00 98.19 157 ASP A C 1
ATOM 1289 O O . ASP A 1 157 ? 14.992 3.333 -18.414 1.00 98.19 157 ASP A O 1
ATOM 1293 N N . TRP A 1 158 ? 14.223 1.322 -17.784 1.00 98.12 158 TRP A N 1
ATOM 1294 C CA . TRP A 1 158 ? 14.422 0.708 -19.099 1.00 98.12 158 TRP A CA 1
ATOM 1295 C C . TRP A 1 158 ? 13.444 1.242 -20.145 1.00 98.12 158 TRP A C 1
ATOM 1297 O O . TRP A 1 158 ? 13.860 1.506 -21.273 1.00 98.12 158 TRP A O 1
ATOM 1307 N N . GLU A 1 159 ? 12.186 1.478 -19.776 1.00 97.88 159 GLU A N 1
ATOM 1308 C CA . GLU A 1 159 ? 11.192 2.121 -20.642 1.00 97.88 159 GLU A CA 1
ATOM 1309 C C . GLU A 1 159 ? 11.632 3.547 -21.016 1.00 97.88 159 GLU A C 1
ATOM 1311 O O . GLU A 1 159 ? 11.592 3.928 -22.187 1.00 97.88 159 GLU A O 1
ATOM 1316 N N . SER A 1 160 ? 12.162 4.310 -20.054 1.00 98.31 160 SER A N 1
ATOM 1317 C CA . SER A 1 160 ? 12.733 5.642 -20.287 1.00 98.31 160 SER A CA 1
ATOM 1318 C C . SER A 1 160 ? 13.941 5.602 -21.231 1.00 98.31 160 SER A C 1
ATOM 1320 O O . SER A 1 160 ? 14.056 6.427 -22.142 1.00 98.31 160 SER A O 1
ATOM 1322 N N . ARG A 1 161 ? 14.842 4.623 -21.069 1.00 98.19 161 ARG A N 1
ATOM 1323 C CA . ARG A 1 161 ? 15.983 4.417 -21.983 1.00 98.19 161 ARG A CA 1
ATOM 1324 C C . ARG A 1 161 ? 15.526 4.053 -23.391 1.00 98.19 161 ARG A C 1
ATOM 1326 O O . ARG A 1 161 ? 16.066 4.596 -24.352 1.00 98.19 161 ARG A O 1
ATOM 1333 N N . LEU A 1 162 ? 14.527 3.183 -23.514 1.00 97.94 162 LEU A N 1
ATOM 1334 C CA . LEU A 1 162 ? 13.952 2.792 -24.798 1.00 97.94 162 LEU A CA 1
ATOM 1335 C C . LEU A 1 162 ? 13.305 3.989 -25.506 1.00 97.94 162 LEU A C 1
ATOM 1337 O O . LEU A 1 162 ? 13.556 4.197 -26.690 1.00 97.94 162 LEU A O 1
ATOM 1341 N N . ALA A 1 163 ? 12.557 4.821 -24.778 1.00 98.38 163 ALA A N 1
ATOM 1342 C CA . ALA A 1 163 ? 11.969 6.047 -25.316 1.00 98.38 163 ALA A CA 1
ATOM 1343 C C . ALA A 1 163 ? 13.043 7.041 -25.796 1.00 98.38 163 ALA A C 1
ATOM 1345 O O . ALA A 1 163 ? 12.937 7.604 -26.885 1.00 98.38 163 ALA A O 1
ATOM 1346 N N . LYS A 1 164 ? 14.125 7.224 -25.025 1.00 98.38 164 LYS A N 1
ATOM 1347 C CA . LYS A 1 164 ? 15.269 8.060 -25.439 1.00 98.38 164 LYS A CA 1
ATOM 1348 C C . LYS A 1 164 ? 15.948 7.519 -26.698 1.00 98.38 164 LYS A C 1
ATOM 1350 O O . LYS A 1 164 ? 16.246 8.296 -27.599 1.00 98.38 164 LYS A O 1
ATOM 1355 N N . LEU A 1 165 ? 16.150 6.204 -26.781 1.00 98.25 165 LEU A N 1
ATOM 1356 C CA . LEU A 1 165 ? 16.735 5.541 -27.947 1.00 98.25 165 LEU A CA 1
ATOM 1357 C C . LEU A 1 165 ? 15.853 5.704 -29.198 1.00 98.25 165 LEU A C 1
ATOM 1359 O O . LEU A 1 165 ? 16.367 5.994 -30.276 1.00 98.25 165 LEU A O 1
ATOM 1363 N N . GLN A 1 166 ? 14.532 5.563 -29.051 1.00 97.94 166 GLN A N 1
ATOM 1364 C CA . GLN A 1 166 ? 13.562 5.806 -30.124 1.00 97.94 166 GLN A CA 1
ATOM 1365 C C . GLN A 1 166 ? 13.628 7.248 -30.634 1.00 97.94 166 GLN A C 1
ATOM 1367 O O . GLN A 1 166 ? 13.672 7.468 -31.845 1.00 97.94 166 GLN A O 1
ATOM 1372 N N . ASN A 1 167 ? 13.702 8.221 -29.723 1.00 98.25 167 ASN A N 1
ATOM 1373 C CA . ASN A 1 167 ? 13.841 9.629 -30.085 1.00 98.25 167 ASN A CA 1
ATOM 1374 C C . ASN A 1 167 ? 15.161 9.891 -30.827 1.00 98.25 167 ASN A C 1
ATOM 1376 O O . ASN A 1 167 ? 15.138 10.472 -31.909 1.00 98.25 167 ASN A O 1
ATOM 1380 N N . ALA A 1 168 ? 16.294 9.405 -30.314 1.00 98.12 168 ALA A N 1
ATOM 1381 C CA . ALA A 1 168 ? 17.601 9.583 -30.955 1.00 98.12 168 ALA A CA 1
ATOM 1382 C C . ALA A 1 168 ? 17.653 8.964 -32.366 1.00 98.12 168 ALA A C 1
ATOM 1384 O O . ALA A 1 168 ? 18.182 9.564 -33.301 1.00 98.12 168 ALA A O 1
ATOM 1385 N N . PHE A 1 169 ? 17.039 7.791 -32.556 1.00 98.19 169 PHE A N 1
ATOM 1386 C CA . PHE A 1 169 ? 16.899 7.184 -33.880 1.00 98.19 169 PHE A CA 1
ATOM 1387 C C . PHE A 1 169 ? 16.031 8.033 -34.817 1.00 98.19 169 PHE A C 1
ATOM 1389 O O . PHE A 1 169 ? 16.413 8.257 -35.963 1.00 98.19 169 PHE A O 1
ATOM 1396 N N . SER A 1 170 ? 14.904 8.568 -34.331 1.00 97.75 170 SER A N 1
ATOM 1397 C CA . SER A 1 170 ? 14.029 9.436 -35.136 1.00 97.75 170 SER A CA 1
ATOM 1398 C C . SER A 1 170 ? 14.703 10.740 -35.584 1.00 97.75 170 SER A C 1
ATOM 1400 O O . SER A 1 170 ? 14.373 11.269 -36.644 1.00 97.75 170 SER A O 1
ATOM 1402 N N . LEU A 1 171 ? 15.675 11.227 -34.807 1.00 98.19 171 LEU A N 1
ATOM 1403 C CA . LEU A 1 171 ? 16.500 12.395 -35.123 1.00 98.19 171 LEU A CA 1
ATOM 1404 C C . LEU A 1 171 ? 17.691 12.064 -36.042 1.00 98.19 171 LEU A C 1
ATOM 1406 O O . LEU A 1 171 ? 18.419 12.966 -36.448 1.00 98.19 171 LEU A O 1
ATOM 1410 N N . GLY A 1 172 ? 17.901 10.788 -36.382 1.00 97.69 172 GLY A N 1
ATOM 1411 C CA . GLY A 1 172 ? 19.034 10.335 -37.192 1.00 97.69 172 GLY A CA 1
ATOM 1412 C C . GLY A 1 172 ? 20.377 10.333 -36.452 1.00 97.69 172 GLY A C 1
ATOM 1413 O O . GLY A 1 172 ? 21.418 10.182 -37.086 1.00 97.69 172 GLY A O 1
ATOM 1414 N N . GLU A 1 173 ? 20.375 10.479 -35.123 1.00 98.00 173 GLU A N 1
ATOM 1415 C CA . GLU A 1 173 ? 21.590 10.491 -34.292 1.00 98.00 173 GLU A CA 1
ATOM 1416 C C . GLU A 1 173 ? 22.207 9.091 -34.141 1.00 98.00 173 GLU A C 1
ATOM 1418 O O . GLU A 1 173 ? 23.385 8.945 -33.816 1.00 98.00 173 GLU A O 1
ATOM 1423 N N . VAL A 1 174 ? 21.411 8.044 -34.380 1.00 97.31 174 VAL A N 1
ATOM 1424 C CA . VAL A 1 174 ? 21.809 6.640 -34.241 1.00 97.31 174 VAL A CA 1
ATOM 1425 C C . VAL A 1 174 ? 21.523 5.899 -35.542 1.00 97.31 174 VAL A C 1
ATOM 1427 O O . VAL A 1 174 ? 20.443 6.018 -36.114 1.00 97.31 174 VAL A O 1
ATOM 1430 N N . SER A 1 175 ? 22.481 5.092 -36.006 1.00 98.12 175 SER A N 1
ATOM 1431 C CA . SER A 1 175 ? 22.272 4.234 -37.181 1.00 98.12 175 SER A CA 1
ATOM 1432 C C . SER A 1 175 ? 21.184 3.182 -36.935 1.00 98.12 175 SER A C 1
ATOM 1434 O O . SER A 1 175 ? 21.056 2.665 -35.825 1.00 98.12 175 SER A O 1
ATOM 1436 N N . GLU A 1 176 ? 20.462 2.786 -37.983 1.00 98.06 176 GLU A N 1
ATOM 1437 C CA . GLU A 1 176 ? 19.402 1.768 -37.900 1.00 98.06 176 GLU A CA 1
ATOM 1438 C C . GLU A 1 176 ? 19.887 0.442 -37.295 1.00 98.06 176 GLU A C 1
ATOM 1440 O O . GLU A 1 176 ? 19.211 -0.150 -36.457 1.00 98.06 176 GLU A O 1
ATOM 1445 N N . ASN A 1 177 ? 21.091 -0.007 -37.655 1.00 98.25 177 ASN A N 1
ATOM 1446 C CA . ASN A 1 177 ? 21.659 -1.242 -37.114 1.00 98.25 177 ASN A CA 1
ATOM 1447 C C . ASN A 1 177 ? 21.943 -1.132 -35.604 1.00 98.25 177 ASN A C 1
ATOM 1449 O O . ASN A 1 177 ? 21.588 -2.027 -34.840 1.00 98.25 177 ASN A O 1
ATOM 1453 N N . ALA A 1 178 ? 22.550 -0.025 -35.158 1.00 98.00 178 ALA A N 1
ATOM 1454 C CA . ALA A 1 178 ? 22.811 0.204 -33.735 1.00 98.00 178 ALA A CA 1
ATOM 1455 C C . ALA A 1 178 ? 21.505 0.345 -32.936 1.00 98.00 178 ALA A C 1
ATOM 1457 O O . ALA A 1 178 ? 21.383 -0.234 -31.858 1.00 98.00 178 ALA A O 1
ATOM 1458 N N . TYR A 1 179 ? 20.520 1.053 -33.496 1.00 98.31 179 TYR A N 1
ATOM 1459 C CA . TYR A 1 179 ? 19.189 1.182 -32.914 1.00 98.31 179 TYR A CA 1
ATOM 1460 C C . TYR A 1 179 ? 18.521 -0.181 -32.731 1.00 98.31 179 TYR A C 1
ATOM 1462 O O . TYR A 1 179 ? 18.108 -0.503 -31.622 1.00 98.31 179 TYR A O 1
ATOM 1470 N N . ASN A 1 180 ? 18.454 -0.997 -33.786 1.00 98.38 180 ASN A N 1
ATOM 1471 C CA . ASN A 1 180 ? 17.791 -2.298 -33.730 1.00 98.38 180 ASN A CA 1
ATOM 1472 C C . ASN A 1 180 ? 18.439 -3.221 -32.689 1.00 98.38 180 ASN A C 1
ATOM 1474 O O . ASN A 1 180 ? 17.722 -3.799 -31.879 1.00 98.38 180 ASN A O 1
ATOM 1478 N N . LYS A 1 181 ? 19.777 -3.283 -32.633 1.00 98.44 181 LYS A N 1
ATOM 1479 C CA . LYS A 1 181 ? 20.492 -4.077 -31.618 1.00 98.44 181 LYS A CA 1
ATOM 1480 C C . LYS A 1 181 ? 20.164 -3.633 -30.191 1.00 98.44 181 LYS A C 1
ATOM 1482 O O . LYS A 1 181 ? 19.739 -4.454 -29.386 1.00 98.44 181 LYS A O 1
ATOM 1487 N N . LEU A 1 182 ? 20.305 -2.339 -29.891 1.00 98.25 182 LEU A N 1
ATOM 1488 C CA . LEU A 1 182 ? 20.026 -1.810 -28.549 1.00 98.25 182 LEU A CA 1
ATOM 1489 C C . LEU A 1 182 ? 18.549 -1.956 -28.170 1.00 98.25 182 LEU A C 1
ATOM 1491 O O . LEU A 1 182 ? 18.226 -2.267 -27.028 1.00 98.25 182 LEU A O 1
ATOM 1495 N N . ARG A 1 183 ? 17.641 -1.755 -29.127 1.00 98.44 183 ARG A N 1
ATOM 1496 C CA . ARG A 1 183 ? 16.203 -1.931 -28.922 1.00 98.44 183 ARG A CA 1
ATOM 1497 C C . ARG A 1 183 ? 15.880 -3.372 -28.539 1.00 98.44 183 ARG A C 1
ATOM 1499 O O . ARG A 1 183 ? 15.103 -3.589 -27.614 1.00 98.44 183 ARG A O 1
ATOM 1506 N N . ASP A 1 184 ? 16.457 -4.337 -29.245 1.00 98.50 184 ASP A N 1
ATOM 1507 C CA . ASP A 1 184 ? 16.218 -5.754 -28.988 1.00 98.50 184 ASP A CA 1
ATOM 1508 C C . ASP A 1 184 ? 16.797 -6.168 -27.620 1.00 98.50 184 ASP A C 1
ATOM 1510 O O . ASP A 1 184 ? 16.090 -6.808 -26.843 1.00 98.50 184 ASP A O 1
ATOM 1514 N N . GLU A 1 185 ? 17.996 -5.691 -27.256 1.00 98.25 185 GLU A N 1
ATOM 1515 C CA . GLU A 1 185 ? 18.574 -5.872 -25.911 1.00 98.25 185 GLU A CA 1
ATOM 1516 C C . GLU A 1 185 ? 17.681 -5.278 -24.804 1.00 98.25 185 GLU A C 1
ATOM 1518 O O . GLU A 1 185 ? 17.436 -5.911 -23.775 1.00 98.25 185 GLU A O 1
ATOM 1523 N N . TYR A 1 186 ? 17.164 -4.060 -24.996 1.00 98.38 186 TYR A N 1
ATOM 1524 C CA . TYR A 1 186 ? 16.323 -3.394 -23.994 1.00 98.38 186 TYR A CA 1
ATOM 1525 C C . TYR A 1 186 ? 14.976 -4.105 -23.846 1.00 98.38 186 TYR A C 1
ATOM 1527 O O . TYR A 1 186 ? 14.487 -4.279 -22.729 1.00 98.38 186 TYR A O 1
ATOM 1535 N N . ASN A 1 187 ? 14.395 -4.566 -24.955 1.00 98.12 187 ASN A N 1
ATOM 1536 C CA . ASN A 1 187 ? 13.168 -5.359 -24.945 1.00 98.12 187 ASN A CA 1
ATOM 1537 C C . ASN A 1 187 ? 13.363 -6.713 -24.253 1.00 98.12 187 ASN A C 1
ATOM 1539 O O . ASN A 1 187 ? 12.470 -7.161 -23.535 1.00 98.12 187 ASN A O 1
ATOM 1543 N N . GLU A 1 188 ? 14.519 -7.358 -24.424 1.00 98.38 188 GLU A N 1
ATOM 1544 C CA . GLU A 1 188 ? 14.852 -8.582 -23.693 1.00 98.38 188 GLU A CA 1
ATOM 1545 C C . GLU A 1 188 ? 14.910 -8.323 -22.181 1.00 98.38 188 GLU A C 1
ATOM 1547 O O . GLU A 1 188 ? 14.298 -9.061 -21.408 1.00 98.38 188 GLU A O 1
ATOM 1552 N N . LYS A 1 189 ? 15.523 -7.211 -21.751 1.00 98.12 189 LYS A N 1
ATOM 1553 C CA . LYS A 1 189 ? 15.533 -6.806 -20.334 1.00 98.12 189 LYS A CA 1
ATOM 1554 C C . LYS A 1 189 ? 14.155 -6.475 -19.776 1.00 98.12 189 LYS A C 1
ATOM 1556 O O . LYS A 1 189 ? 13.859 -6.850 -18.643 1.00 98.12 189 LYS A O 1
ATOM 1561 N N . LEU A 1 190 ? 13.293 -5.826 -20.554 1.00 97.88 190 LEU A N 1
ATOM 1562 C CA . LEU A 1 190 ? 11.903 -5.594 -20.154 1.00 97.88 190 LEU A CA 1
ATOM 1563 C C . LEU A 1 190 ? 11.137 -6.913 -19.997 1.00 97.88 190 LEU A C 1
ATOM 1565 O O . LEU A 1 190 ? 10.407 -7.080 -19.025 1.00 97.88 190 LEU A O 1
ATOM 1569 N N . LYS A 1 191 ? 11.374 -7.883 -20.884 1.00 98.19 191 LYS A N 1
ATOM 1570 C CA . LYS A 1 191 ? 10.766 -9.215 -20.796 1.00 98.19 191 LYS A CA 1
ATOM 1571 C C . LYS A 1 191 ? 11.246 -10.004 -19.572 1.00 98.19 191 LYS A C 1
ATOM 1573 O O . LYS A 1 191 ? 10.436 -10.674 -18.936 1.00 98.19 191 LYS A O 1
ATOM 1578 N N . GLU A 1 192 ? 12.532 -9.923 -19.222 1.00 97.75 192 GLU A N 1
ATOM 1579 C CA . GLU A 1 192 ? 13.063 -10.486 -17.967 1.00 97.75 192 GLU A CA 1
ATOM 1580 C C . GLU A 1 192 ? 12.351 -9.874 -16.743 1.00 97.75 192 GLU A C 1
ATOM 1582 O O . GLU A 1 192 ? 11.920 -10.598 -15.846 1.00 97.75 192 GLU A O 1
ATOM 1587 N N . LEU A 1 193 ? 12.163 -8.548 -16.727 1.00 97.56 193 LEU A N 1
ATOM 1588 C CA . LEU A 1 193 ? 11.465 -7.837 -15.648 1.00 97.56 193 LEU A CA 1
ATOM 1589 C C . LEU A 1 193 ? 9.964 -8.147 -15.589 1.00 97.56 193 LEU A C 1
ATOM 1591 O O . LEU A 1 193 ? 9.393 -8.163 -14.498 1.00 97.56 193 LEU A O 1
ATOM 1595 N N . ASP A 1 194 ? 9.316 -8.413 -16.725 1.00 96.62 194 ASP A N 1
ATOM 1596 C CA . ASP A 1 194 ? 7.926 -8.882 -16.772 1.00 96.62 194 ASP A CA 1
ATOM 1597 C C . ASP A 1 194 ? 7.795 -10.259 -16.105 1.00 96.62 194 ASP A C 1
ATOM 1599 O O . ASP A 1 194 ? 6.931 -10.456 -15.251 1.00 96.62 194 ASP A O 1
ATOM 1603 N N . GLN A 1 195 ? 8.702 -11.192 -16.410 1.00 97.12 195 GLN A N 1
ATOM 1604 C CA . GLN A 1 195 ? 8.733 -12.506 -15.756 1.00 97.12 195 GLN A CA 1
ATOM 1605 C C . GLN A 1 195 ? 9.012 -12.393 -14.252 1.00 97.12 195 GLN A C 1
ATOM 1607 O O . GLN A 1 195 ? 8.370 -13.068 -13.443 1.00 97.12 195 GLN A O 1
ATOM 1612 N N . GLU A 1 196 ? 9.946 -11.519 -13.863 1.00 96.12 196 GLU A N 1
ATOM 1613 C CA . GLU A 1 196 ? 10.238 -11.243 -12.456 1.00 96.12 196 GLU A CA 1
ATOM 1614 C C . GLU A 1 196 ? 8.993 -10.675 -11.752 1.00 96.12 196 GLU A C 1
ATOM 1616 O O . GLU A 1 196 ? 8.625 -11.136 -10.669 1.00 96.12 196 GLU A O 1
ATOM 1621 N N . THR A 1 197 ? 8.287 -9.749 -12.404 1.00 95.56 197 THR A N 1
ATOM 1622 C CA . THR A 1 197 ? 7.033 -9.153 -11.924 1.00 95.56 197 THR A CA 1
ATOM 1623 C C . THR A 1 197 ? 5.954 -10.214 -11.716 1.00 95.56 197 THR A C 1
ATOM 1625 O O . THR A 1 197 ? 5.348 -10.265 -10.645 1.00 95.56 197 THR A O 1
ATOM 1628 N N . ASP A 1 198 ? 5.732 -11.091 -12.695 1.00 95.56 198 ASP A N 1
ATOM 1629 C CA . ASP A 1 198 ? 4.749 -12.173 -12.599 1.00 95.56 198 ASP A CA 1
ATOM 1630 C C . ASP A 1 198 ? 5.082 -13.127 -11.446 1.00 95.56 198 ASP A C 1
ATOM 1632 O O . ASP A 1 198 ? 4.203 -13.483 -10.654 1.00 95.56 198 ASP A O 1
ATOM 1636 N N . SER A 1 199 ? 6.363 -13.472 -11.282 1.00 93.62 199 SER A N 1
ATOM 1637 C CA . SER A 1 199 ? 6.812 -14.292 -10.155 1.00 93.62 199 SER A CA 1
ATOM 1638 C C . SER A 1 199 ? 6.531 -13.613 -8.808 1.00 93.62 199 SER A C 1
ATOM 1640 O O . SER A 1 199 ? 5.994 -14.246 -7.900 1.00 93.62 199 SER A O 1
ATOM 1642 N N . GLN A 1 200 ? 6.791 -12.306 -8.681 1.00 93.69 200 GLN A N 1
ATOM 1643 C CA . GLN A 1 200 ? 6.499 -11.553 -7.460 1.00 93.69 200 GLN A CA 1
ATOM 1644 C C . GLN A 1 200 ? 4.999 -11.429 -7.200 1.00 93.69 200 GLN A C 1
ATOM 1646 O O . GLN A 1 200 ? 4.575 -11.548 -6.053 1.00 93.69 200 GLN A O 1
ATOM 1651 N N . LYS A 1 201 ? 4.168 -11.260 -8.233 1.00 95.06 201 LYS A N 1
ATOM 1652 C CA . LYS A 1 201 ? 2.704 -11.234 -8.082 1.00 95.06 201 LYS A CA 1
ATOM 1653 C C . LYS A 1 201 ? 2.176 -12.529 -7.478 1.00 95.06 201 LYS A C 1
ATOM 1655 O O . LYS A 1 201 ? 1.272 -12.486 -6.642 1.00 95.06 201 LYS A O 1
ATOM 1660 N N . VAL A 1 202 ? 2.736 -13.678 -7.855 1.00 94.56 202 VAL A N 1
ATOM 1661 C CA . VAL A 1 202 ? 2.386 -14.963 -7.229 1.00 94.56 202 VAL A CA 1
ATOM 1662 C C . VAL A 1 202 ? 2.722 -14.937 -5.735 1.00 94.56 202 VAL A C 1
ATOM 1664 O O . VAL A 1 202 ? 1.849 -15.243 -4.920 1.00 94.56 202 VAL A O 1
ATOM 1667 N N . LYS A 1 203 ? 3.924 -14.481 -5.360 1.00 93.50 203 LYS A N 1
ATOM 1668 C CA . LYS A 1 203 ? 4.351 -14.368 -3.952 1.00 93.50 203 LYS A CA 1
ATOM 1669 C C . LYS A 1 203 ? 3.455 -13.436 -3.145 1.00 93.50 203 LYS A C 1
ATOM 1671 O O . LYS A 1 203 ? 2.938 -13.823 -2.100 1.00 93.50 203 LYS A O 1
ATOM 1676 N N . ILE A 1 204 ? 3.181 -12.242 -3.671 1.00 94.50 204 ILE A N 1
ATOM 1677 C CA . ILE A 1 204 ? 2.306 -11.258 -3.026 1.00 94.50 204 ILE A CA 1
ATOM 1678 C C . ILE A 1 204 ? 0.904 -11.843 -2.807 1.00 94.50 204 ILE A C 1
ATOM 1680 O O . ILE A 1 204 ? 0.324 -11.665 -1.736 1.00 94.50 204 ILE A O 1
ATOM 1684 N N . ASN A 1 205 ? 0.359 -12.593 -3.769 1.00 95.06 205 ASN A N 1
ATOM 1685 C CA . ASN A 1 205 ? -0.939 -13.251 -3.605 1.00 95.06 205 ASN A CA 1
ATOM 1686 C C . ASN A 1 205 ? -0.933 -14.315 -2.497 1.00 95.06 205 ASN A C 1
ATOM 1688 O O . ASN A 1 205 ? -1.901 -14.405 -1.732 1.00 95.06 205 ASN A O 1
ATOM 1692 N N . VAL A 1 206 ? 0.146 -15.096 -2.374 1.00 94.31 206 VAL A N 1
ATOM 1693 C CA . VAL A 1 206 ? 0.328 -16.041 -1.260 1.00 94.31 206 VAL A CA 1
ATOM 1694 C C . VAL A 1 206 ? 0.356 -15.289 0.072 1.00 94.31 206 VAL A C 1
ATOM 1696 O O . VAL A 1 206 ? -0.377 -15.650 0.994 1.00 94.31 206 VAL A O 1
ATOM 1699 N N . TRP A 1 207 ? 1.114 -14.195 0.160 1.00 95.06 207 TRP A N 1
ATOM 1700 C CA . TRP A 1 207 ? 1.202 -13.368 1.366 1.00 95.06 207 TRP A CA 1
ATOM 1701 C C . TRP A 1 207 ? -0.145 -12.750 1.750 1.00 95.06 207 TRP A C 1
ATOM 1703 O O . TRP A 1 207 ? -0.567 -12.863 2.900 1.00 95.06 207 TRP A O 1
ATOM 1713 N N . ILE A 1 208 ? -0.881 -12.183 0.785 1.00 95.88 208 ILE A N 1
ATOM 1714 C CA . ILE A 1 208 ? -2.238 -11.655 0.996 1.00 95.88 208 ILE A CA 1
ATOM 1715 C C . ILE A 1 208 ? -3.156 -12.744 1.555 1.00 95.88 208 ILE A C 1
ATOM 1717 O O . ILE A 1 208 ? -3.943 -12.484 2.467 1.00 95.88 208 ILE A O 1
ATOM 1721 N N . 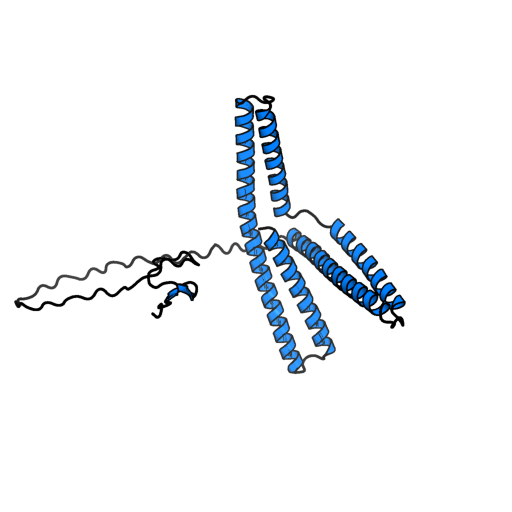ARG A 1 209 ? -3.075 -13.969 1.026 1.00 95.75 209 ARG A N 1
ATOM 1722 C CA . ARG A 1 209 ? -3.881 -15.092 1.512 1.00 95.75 209 ARG A CA 1
ATOM 1723 C C . ARG A 1 209 ? -3.538 -15.444 2.957 1.00 95.75 209 ARG A C 1
ATOM 1725 O O . ARG A 1 209 ? -4.457 -15.592 3.758 1.00 95.75 209 ARG A O 1
ATOM 1732 N N . LYS A 1 210 ? -2.247 -15.533 3.294 1.00 94.38 210 LYS A N 1
ATOM 1733 C CA . LYS A 1 210 ? -1.778 -15.805 4.663 1.00 94.38 210 LYS A CA 1
ATOM 1734 C C . LYS A 1 210 ? -2.260 -14.726 5.640 1.00 94.38 210 LYS A C 1
ATOM 1736 O O . LYS A 1 210 ? -2.885 -15.058 6.644 1.00 94.38 210 LYS A O 1
ATOM 1741 N N . MET A 1 211 ? -2.103 -13.449 5.288 1.00 95.81 211 MET A N 1
ATOM 1742 C CA . MET A 1 211 ? -2.588 -12.331 6.107 1.00 95.81 211 MET A CA 1
ATOM 1743 C C . MET A 1 211 ? -4.113 -12.336 6.281 1.00 95.81 211 MET A C 1
ATOM 1745 O O . MET A 1 211 ? -4.607 -12.018 7.359 1.00 95.81 211 MET A O 1
ATOM 1749 N N . ARG A 1 212 ? -4.885 -12.721 5.252 1.00 97.19 212 ARG A N 1
ATOM 1750 C CA . ARG A 1 212 ? -6.349 -12.866 5.369 1.00 97.19 212 ARG A CA 1
ATOM 1751 C C . ARG A 1 212 ? -6.735 -13.963 6.355 1.00 97.19 212 ARG A C 1
ATOM 1753 O O . ARG A 1 212 ? -7.607 -13.731 7.182 1.00 97.19 212 ARG A O 1
ATOM 1760 N N . LEU A 1 213 ? -6.064 -15.115 6.299 1.00 96.31 213 LEU A N 1
ATOM 1761 C CA . LEU A 1 213 ? -6.296 -16.208 7.246 1.00 96.31 213 LEU A CA 1
ATOM 1762 C C . LEU A 1 213 ? -5.974 -15.786 8.683 1.00 96.31 213 LEU A C 1
ATOM 1764 O O . LEU A 1 213 ? -6.721 -16.107 9.602 1.00 96.31 213 LEU A O 1
ATOM 1768 N N . GLU A 1 214 ? -4.883 -15.052 8.894 1.00 96.50 214 GLU A N 1
ATOM 1769 C CA . GLU A 1 214 ? -4.544 -14.522 10.216 1.00 96.50 214 GLU A CA 1
ATOM 1770 C C . GLU A 1 214 ? -5.564 -13.487 10.704 1.00 96.50 214 GLU A C 1
ATOM 1772 O O . GLU A 1 214 ? -6.013 -13.549 11.849 1.00 96.50 214 GLU A O 1
ATOM 1777 N N . ARG A 1 215 ? -5.999 -12.586 9.819 1.00 97.50 215 ARG A N 1
ATOM 1778 C CA . ARG A 1 215 ? -7.062 -11.618 10.100 1.00 97.50 215 ARG A CA 1
ATOM 1779 C C . ARG A 1 215 ? -8.343 -12.328 10.531 1.00 97.50 215 ARG A C 1
ATOM 1781 O O . ARG A 1 215 ? -8.928 -11.938 11.536 1.00 97.50 215 ARG A O 1
ATOM 1788 N N . ASP A 1 216 ? -8.750 -13.377 9.818 1.00 97.81 216 ASP A N 1
ATOM 1789 C CA . ASP A 1 216 ? -9.949 -14.159 10.143 1.00 97.81 216 ASP A CA 1
ATOM 1790 C C . ASP A 1 216 ? -9.819 -14.828 11.527 1.00 97.81 216 ASP A C 1
ATOM 1792 O O . ASP A 1 216 ? -10.729 -14.717 12.346 1.00 97.81 216 ASP A O 1
ATOM 1796 N N . LYS A 1 217 ? -8.645 -15.385 11.864 1.00 98.25 217 LYS A N 1
ATOM 1797 C CA . LYS A 1 217 ? -8.363 -15.911 13.217 1.00 98.25 217 LYS A CA 1
ATOM 1798 C C . LYS A 1 217 ? -8.471 -14.838 14.305 1.00 98.25 217 LYS A C 1
ATOM 1800 O O . LYS A 1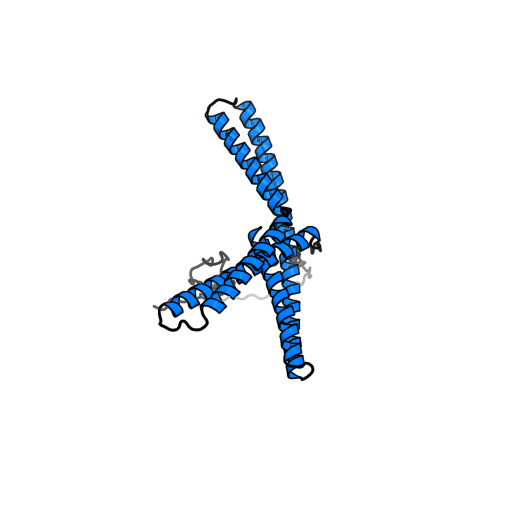 217 ? -8.928 -15.123 15.410 1.00 98.25 217 LYS A O 1
ATOM 1805 N N . LEU A 1 218 ? -8.021 -13.607 14.045 1.00 97.94 218 LEU A N 1
ATOM 1806 C CA . LEU A 1 218 ? -8.166 -12.510 15.009 1.00 97.94 218 LEU A CA 1
ATOM 1807 C C . LEU A 1 218 ? -9.629 -12.086 15.176 1.00 97.94 218 LEU A C 1
ATOM 1809 O O . LEU A 1 218 ? -10.034 -11.770 16.292 1.00 97.94 218 LEU A O 1
ATOM 1813 N N . VAL A 1 219 ? -10.421 -12.106 14.102 1.00 97.94 219 VAL A N 1
ATOM 1814 C CA . VAL A 1 219 ? -11.868 -11.841 14.164 1.00 97.94 219 VAL A CA 1
ATOM 1815 C C . VAL A 1 219 ? -12.568 -12.898 15.020 1.00 97.94 219 VAL A C 1
ATOM 1817 O O . VAL A 1 219 ? -13.293 -12.538 15.944 1.00 97.94 219 VAL A O 1
ATOM 1820 N N . GLU A 1 220 ? -12.269 -14.182 14.811 1.00 98.12 220 GLU A N 1
ATOM 1821 C CA . GLU A 1 220 ? -12.789 -15.267 15.655 1.00 98.12 220 GLU A CA 1
ATOM 1822 C C . GLU A 1 220 ? -12.414 -15.071 17.133 1.00 98.12 220 GLU A C 1
ATOM 1824 O O . GLU A 1 220 ? -13.247 -15.254 18.021 1.00 98.12 220 GLU A O 1
ATOM 1829 N N . LYS A 1 221 ? -11.182 -14.626 17.423 1.00 97.94 221 LYS A N 1
ATOM 1830 C CA . LYS A 1 221 ? -10.766 -14.287 18.796 1.00 97.94 221 LYS A CA 1
ATOM 1831 C C . LYS A 1 221 ? -11.586 -13.146 19.398 1.00 97.94 221 LYS A C 1
ATOM 1833 O O . LYS A 1 221 ? -11.875 -13.201 20.589 1.00 97.94 221 LYS A O 1
ATOM 1838 N N . VAL A 1 222 ? -11.973 -12.134 18.617 1.00 97.75 222 VAL A N 1
ATOM 1839 C CA . VAL A 1 222 ? -12.850 -11.048 19.095 1.00 97.75 222 VAL A CA 1
ATOM 1840 C C . VAL A 1 222 ? -14.231 -11.587 19.474 1.00 97.75 222 VAL A C 1
ATOM 1842 O O . VAL A 1 222 ? -14.777 -11.190 20.507 1.00 97.75 222 VAL A O 1
ATOM 1845 N N . ASP A 1 223 ? -14.785 -12.501 18.677 1.00 97.75 223 ASP A N 1
ATOM 1846 C CA . ASP A 1 223 ? -16.090 -13.111 18.950 1.00 97.75 223 ASP A CA 1
ATOM 1847 C C . ASP A 1 223 ? -16.047 -14.021 20.184 1.00 97.75 223 ASP A C 1
ATOM 1849 O O . ASP A 1 223 ? -16.920 -13.933 21.051 1.00 97.75 223 ASP A O 1
ATOM 1853 N N . LEU A 1 224 ? -14.988 -14.826 20.324 1.00 97.88 224 LEU A N 1
ATOM 1854 C CA . LEU A 1 224 ? -14.748 -15.632 21.523 1.00 97.88 224 LEU A CA 1
ATOM 1855 C C . LEU A 1 224 ? -14.579 -14.759 22.770 1.00 97.88 224 LEU A C 1
ATOM 1857 O O . LEU A 1 224 ? -15.199 -15.035 23.795 1.00 97.88 224 LEU A O 1
ATOM 1861 N N . LEU A 1 225 ? -13.793 -13.682 22.680 1.00 97.62 225 LEU A N 1
ATOM 1862 C CA . LEU A 1 225 ? -13.597 -12.723 23.768 1.00 97.62 225 LEU A CA 1
ATOM 1863 C C . LEU A 1 225 ? -14.930 -12.097 24.207 1.00 97.62 225 LEU A C 1
ATOM 1865 O O . LEU A 1 225 ? -15.202 -11.977 25.399 1.00 97.62 225 LEU A O 1
ATOM 1869 N N . LYS A 1 226 ? -15.800 -11.748 23.251 1.00 97.75 226 LYS A N 1
ATOM 1870 C CA . LYS A 1 226 ? -17.154 -11.261 23.544 1.00 97.75 226 LYS A CA 1
ATOM 1871 C C . LYS A 1 226 ? -17.995 -12.318 24.266 1.00 97.75 226 LYS A C 1
ATOM 1873 O O . LYS A 1 226 ? -18.687 -11.974 25.218 1.00 97.75 226 LYS A O 1
ATOM 1878 N N . GLY A 1 227 ? -17.933 -13.579 23.836 1.00 98.00 227 GLY A N 1
ATOM 1879 C CA . GLY A 1 227 ? -18.624 -14.688 24.501 1.00 98.00 227 GLY A CA 1
ATOM 1880 C C . GLY A 1 227 ? -18.171 -14.880 25.951 1.00 98.00 227 GLY A C 1
ATOM 1881 O O . GLY A 1 227 ? -19.008 -14.952 26.846 1.00 98.00 227 GLY A O 1
ATOM 1882 N N . ARG A 1 228 ? -16.856 -14.877 26.193 1.00 97.62 228 ARG A N 1
ATOM 1883 C CA . ARG A 1 228 ? -16.266 -15.003 27.537 1.00 97.62 228 ARG A CA 1
ATOM 1884 C C . ARG A 1 228 ? -16.631 -13.841 28.456 1.00 97.62 228 ARG A C 1
ATOM 1886 O O . ARG A 1 228 ? -16.972 -14.053 29.614 1.00 97.62 228 ARG A O 1
ATOM 1893 N N . HIS A 1 229 ? -16.624 -12.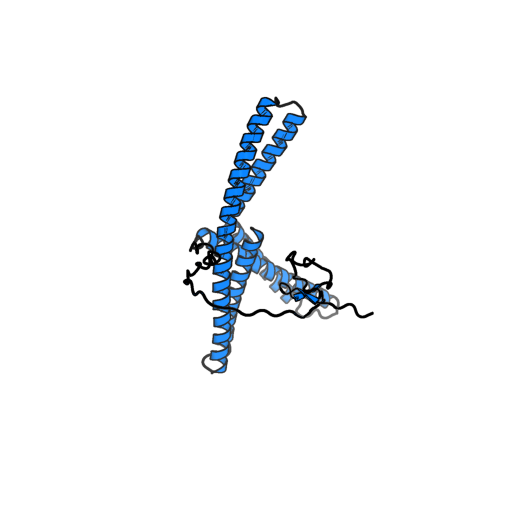618 27.932 1.00 97.81 229 HIS A N 1
ATOM 1894 C CA . HIS A 1 229 ? -17.082 -11.450 28.680 1.00 97.81 229 HIS A CA 1
ATOM 1895 C C . HIS A 1 229 ? -18.560 -11.574 29.090 1.00 97.81 229 HIS A C 1
ATOM 1897 O O . HIS A 1 229 ? -18.889 -11.353 30.251 1.00 97.81 229 HIS A O 1
ATOM 1903 N N . LEU A 1 230 ? -19.443 -12.014 28.183 1.00 97.38 230 LEU A N 1
ATOM 1904 C CA . LEU A 1 230 ? -20.856 -12.264 28.508 1.00 97.38 230 LEU A CA 1
ATOM 1905 C C . LEU A 1 230 ? -21.051 -13.399 29.527 1.00 97.38 230 LEU A C 1
ATOM 1907 O O . LEU A 1 230 ? -22.032 -13.387 30.265 1.00 97.38 230 LEU A O 1
ATOM 1911 N N . ALA A 1 231 ? -20.127 -14.358 29.579 1.00 97.81 231 ALA A N 1
ATOM 1912 C CA . ALA A 1 231 ? -20.092 -15.406 30.597 1.00 97.81 231 ALA A CA 1
ATOM 1913 C C . ALA A 1 231 ? -19.533 -14.927 31.954 1.00 97.81 231 ALA A C 1
ATOM 1915 O O . ALA A 1 231 ? -19.538 -15.693 32.914 1.00 97.81 231 ALA A O 1
ATOM 1916 N N . GLY A 1 232 ? -19.069 -13.674 32.049 1.00 97.12 232 GLY A N 1
ATOM 1917 C CA . GLY A 1 232 ? -18.510 -13.092 33.269 1.00 97.12 232 GLY A CA 1
ATOM 1918 C C . GLY A 1 232 ? -17.045 -13.447 33.534 1.00 97.12 232 GLY A C 1
ATOM 1919 O O . GLY A 1 232 ? -16.568 -13.211 34.638 1.00 97.12 232 GLY A O 1
ATOM 1920 N N . GLU A 1 233 ? -16.318 -13.996 32.551 1.00 97.25 233 GLU A N 1
ATOM 1921 C CA . GLU A 1 233 ? -14.888 -14.332 32.702 1.00 97.25 233 GLU A CA 1
ATOM 1922 C C . GLU A 1 233 ? -13.976 -13.093 32.717 1.00 97.25 233 GLU A C 1
ATOM 1924 O O . GLU A 1 233 ? -12.844 -13.173 33.182 1.00 97.25 233 GLU A O 1
ATOM 1929 N N . PHE A 1 234 ? -14.461 -11.956 32.209 1.00 93.25 234 PHE A N 1
ATOM 1930 C CA . PHE A 1 234 ? -13.716 -10.699 32.117 1.00 93.25 234 PHE A CA 1
ATOM 1931 C C . PHE A 1 234 ? -14.530 -9.542 32.675 1.00 93.25 234 PHE A C 1
ATOM 1933 O O . PHE A 1 234 ? -15.731 -9.431 32.401 1.00 93.25 234 PHE A O 1
ATOM 1940 N N . SER A 1 235 ? -13.851 -8.618 33.354 1.00 96.50 235 SER A N 1
ATOM 1941 C CA . SER A 1 235 ? -14.426 -7.307 33.650 1.00 96.50 235 SER A CA 1
ATOM 1942 C C . SER A 1 235 ? -14.668 -6.499 32.367 1.00 96.50 235 SER A C 1
ATOM 1944 O O . SER A 1 235 ? -14.037 -6.731 31.331 1.00 96.50 235 SER A O 1
ATOM 1946 N N . ASP A 1 236 ? -15.549 -5.496 32.440 1.00 96.94 236 ASP A N 1
ATOM 1947 C CA . ASP A 1 236 ? -15.792 -4.568 31.326 1.00 96.94 236 ASP A CA 1
ATOM 1948 C C . ASP A 1 236 ? -14.492 -3.907 30.843 1.00 96.94 236 ASP A C 1
ATOM 1950 O O . ASP A 1 236 ? -14.258 -3.780 29.643 1.00 96.94 236 ASP A O 1
ATOM 1954 N N . SER A 1 237 ? -13.624 -3.506 31.776 1.00 96.19 237 SER A N 1
ATOM 1955 C CA . SER A 1 237 ? -12.354 -2.843 31.462 1.00 96.19 237 SER A CA 1
ATOM 1956 C C . SER A 1 237 ? -11.404 -3.766 30.694 1.00 96.19 237 SER A C 1
ATOM 1958 O O . SER A 1 237 ? -10.896 -3.384 29.638 1.00 96.19 237 SER A O 1
ATOM 1960 N N . GLU A 1 238 ? -11.203 -4.997 31.177 1.00 96.12 238 GLU A N 1
ATOM 1961 C CA . GLU A 1 238 ? -10.336 -5.987 30.522 1.00 96.12 238 GLU A CA 1
ATOM 1962 C C . GLU A 1 238 ? -10.854 -6.336 29.126 1.00 96.12 238 GLU A C 1
ATOM 1964 O O . GLU A 1 238 ? -10.090 -6.316 28.156 1.00 96.12 238 GLU A O 1
ATOM 1969 N N . TYR A 1 239 ? -12.167 -6.555 29.002 1.00 97.12 239 TYR A N 1
ATOM 1970 C CA . TYR A 1 239 ? -12.813 -6.818 27.721 1.00 97.12 239 TYR A CA 1
ATOM 1971 C C . TYR A 1 239 ? -12.546 -5.700 26.707 1.00 97.12 239 TYR A C 1
ATOM 1973 O O . TYR A 1 239 ? -12.147 -5.977 25.573 1.00 97.12 239 TYR A O 1
ATOM 1981 N N . GLN A 1 240 ? -12.738 -4.432 27.092 1.00 97.00 240 GLN A N 1
ATOM 1982 C CA . GLN A 1 240 ? -12.508 -3.312 26.174 1.00 97.00 240 GLN A CA 1
ATOM 1983 C C . GLN A 1 240 ? -11.035 -3.195 25.772 1.00 97.00 240 GLN A C 1
ATOM 1985 O O . GLN A 1 240 ? -10.745 -2.983 24.593 1.00 97.00 240 GLN A O 1
ATOM 1990 N N . GLN A 1 241 ? -10.101 -3.374 26.708 1.00 96.44 241 GLN A N 1
ATOM 1991 C CA . GLN A 1 241 ? -8.670 -3.298 26.409 1.00 96.44 241 GLN A CA 1
ATOM 1992 C C . GLN A 1 241 ? -8.226 -4.388 25.427 1.00 96.44 241 GLN A C 1
ATOM 1994 O O . GLN A 1 241 ?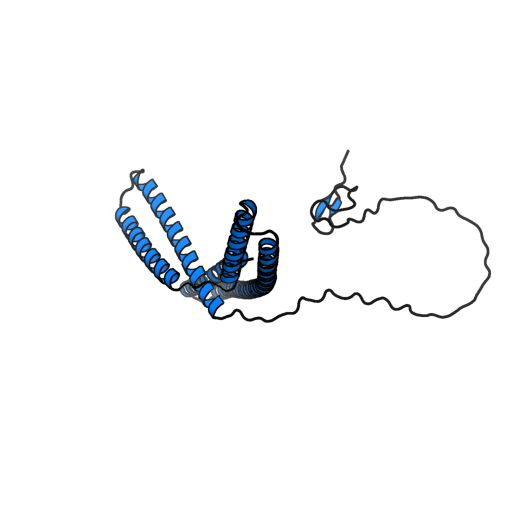 -7.562 -4.089 24.431 1.00 96.44 241 GLN A O 1
ATOM 1999 N N . GLU A 1 242 ? -8.593 -5.648 25.671 1.00 96.50 242 GLU A N 1
ATOM 2000 C CA . GLU A 1 242 ? -8.233 -6.753 24.777 1.00 96.50 242 GLU A CA 1
ATOM 2001 C C . GLU A 1 242 ? -8.907 -6.627 23.409 1.00 96.50 242 GLU A C 1
ATOM 2003 O O . GLU A 1 242 ? -8.270 -6.831 22.371 1.00 96.50 242 GLU A O 1
ATOM 2008 N N . LYS A 1 243 ? -10.175 -6.210 23.387 1.00 97.38 243 LYS A N 1
ATOM 2009 C CA . LYS A 1 243 ? -10.918 -5.974 22.150 1.00 97.38 243 LYS A CA 1
ATOM 2010 C C . LYS A 1 243 ? -10.265 -4.899 21.291 1.00 97.38 243 LYS A C 1
ATOM 2012 O O . LYS A 1 243 ? -10.147 -5.088 20.081 1.00 97.38 243 LYS A O 1
ATOM 2017 N N . GLU A 1 244 ? -9.842 -3.782 21.880 1.00 96.56 244 GLU A N 1
ATOM 2018 C CA . GLU A 1 244 ? -9.167 -2.721 21.130 1.00 96.56 244 GLU A CA 1
ATOM 2019 C C . GLU A 1 244 ? -7.788 -3.163 20.624 1.00 96.56 244 GLU A C 1
ATOM 2021 O O . GLU A 1 244 ? -7.447 -2.875 19.475 1.00 96.56 244 GLU A O 1
ATOM 2026 N N . LYS A 1 245 ? -7.030 -3.956 21.398 1.00 96.12 245 LYS A N 1
ATOM 2027 C CA . LYS A 1 245 ? -5.777 -4.570 20.916 1.00 96.12 245 LYS A CA 1
ATOM 2028 C C . LYS A 1 245 ? -6.019 -5.453 19.687 1.00 96.12 245 LYS A C 1
ATOM 2030 O O . LYS A 1 245 ? -5.361 -5.270 18.662 1.00 96.12 245 LYS A O 1
ATOM 2035 N N . LEU A 1 246 ? -6.994 -6.364 19.752 1.00 97.19 246 LEU A N 1
ATOM 2036 C CA . LEU A 1 246 ? -7.334 -7.246 18.629 1.00 97.19 246 LEU A CA 1
ATOM 2037 C C . LEU A 1 246 ? -7.810 -6.458 17.404 1.00 97.19 246 LEU A C 1
ATOM 2039 O O . LEU A 1 246 ? -7.358 -6.722 16.292 1.00 97.19 246 LEU A O 1
ATOM 2043 N N . LYS A 1 247 ? -8.668 -5.449 17.596 1.00 96.44 247 LYS A N 1
ATOM 2044 C CA . LYS A 1 247 ? -9.117 -4.565 16.511 1.00 96.44 247 LYS A CA 1
ATOM 2045 C C . LYS A 1 247 ? -7.964 -3.810 15.856 1.00 96.44 247 LYS A C 1
ATOM 2047 O O . LYS A 1 247 ? -7.961 -3.667 14.637 1.00 96.44 247 LYS A O 1
ATOM 2052 N N . ASN A 1 248 ? -7.001 -3.320 16.634 1.00 93.44 248 ASN A N 1
ATOM 2053 C CA . ASN A 1 248 ? -5.835 -2.629 16.089 1.00 93.44 248 ASN A CA 1
ATOM 2054 C C . ASN A 1 248 ? -4.975 -3.574 15.242 1.00 93.44 248 ASN A C 1
ATOM 2056 O O . ASN A 1 248 ? -4.577 -3.200 14.140 1.00 93.44 248 ASN A O 1
ATOM 2060 N N . ASN A 1 249 ? -4.774 -4.815 15.690 1.00 94.94 249 ASN A N 1
ATOM 2061 C CA . ASN A 1 249 ? -4.061 -5.828 14.909 1.00 94.94 249 ASN A CA 1
ATOM 2062 C C . ASN A 1 249 ? -4.805 -6.185 13.611 1.00 94.94 249 ASN A C 1
ATOM 2064 O O . ASN A 1 249 ? -4.190 -6.250 12.549 1.00 94.94 249 ASN A O 1
ATOM 2068 N N . ILE A 1 250 ? -6.135 -6.328 13.665 1.00 96.50 250 ILE A N 1
ATOM 2069 C CA . ILE A 1 250 ? -6.973 -6.531 12.472 1.00 96.50 250 ILE A CA 1
ATOM 2070 C C . ILE A 1 250 ? -6.795 -5.367 11.488 1.00 96.50 250 ILE A C 1
ATOM 2072 O O . ILE A 1 250 ? -6.527 -5.602 10.312 1.00 96.50 250 ILE A O 1
ATOM 2076 N N . LYS A 1 251 ? -6.861 -4.114 11.959 1.00 95.44 251 LYS A N 1
ATOM 2077 C CA . LYS A 1 251 ? -6.659 -2.923 11.114 1.00 95.44 251 LYS A CA 1
ATOM 2078 C C . LYS A 1 251 ? -5.264 -2.874 10.483 1.00 95.44 251 LYS A C 1
ATOM 2080 O O . LYS A 1 251 ? -5.147 -2.487 9.318 1.00 95.44 251 LYS A O 1
ATOM 2085 N N . LYS A 1 252 ? -4.213 -3.261 11.220 1.00 94.38 252 LYS A N 1
ATOM 2086 C CA . LYS A 1 252 ? -2.844 -3.373 10.685 1.00 94.38 252 LYS A CA 1
ATOM 2087 C C . LYS A 1 252 ? -2.792 -4.391 9.540 1.00 94.38 252 LYS A C 1
ATOM 2089 O O . LYS A 1 252 ? -2.355 -4.044 8.444 1.00 94.38 252 LYS A O 1
ATOM 2094 N N . LEU A 1 253 ? -3.334 -5.596 9.741 1.00 95.44 253 LEU A N 1
ATOM 2095 C CA . LEU A 1 253 ? -3.394 -6.629 8.697 1.00 95.44 253 LEU A CA 1
ATOM 2096 C C . LEU A 1 253 ? -4.208 -6.184 7.476 1.00 95.44 253 LEU A C 1
ATOM 2098 O O . LEU A 1 253 ? -3.767 -6.370 6.345 1.00 95.44 253 LEU A O 1
ATOM 2102 N N . GLU A 1 254 ? -5.367 -5.556 7.673 1.00 96.44 254 GLU A N 1
ATOM 2103 C CA . GLU A 1 254 ? -6.187 -5.032 6.572 1.00 96.44 254 GLU A CA 1
ATOM 2104 C C . GLU A 1 254 ? -5.453 -3.954 5.767 1.00 96.44 254 GLU A C 1
ATOM 2106 O O . GLU A 1 254 ? -5.538 -3.922 4.536 1.00 96.44 254 GLU A O 1
ATOM 2111 N N . THR A 1 255 ? -4.681 -3.109 6.449 1.00 95.12 255 THR A N 1
ATOM 2112 C CA . THR A 1 255 ? -3.844 -2.090 5.813 1.00 95.12 255 THR A CA 1
ATOM 2113 C C . THR A 1 255 ? -2.707 -2.724 5.014 1.00 95.12 255 THR A C 1
ATOM 2115 O O . THR A 1 255 ? -2.521 -2.364 3.852 1.00 95.12 255 THR A O 1
ATOM 2118 N N . ASN A 1 256 ? -2.011 -3.719 5.573 1.00 94.94 256 ASN A N 1
ATOM 2119 C CA . ASN A 1 256 ? -0.963 -4.473 4.874 1.00 94.94 256 ASN A CA 1
ATOM 2120 C C . ASN A 1 256 ? -1.504 -5.164 3.623 1.00 94.94 256 ASN A C 1
ATOM 2122 O O . ASN A 1 256 ? -0.933 -5.040 2.541 1.00 94.94 256 ASN A O 1
ATOM 2126 N N . ILE A 1 257 ? -2.659 -5.823 3.745 1.00 96.00 257 ILE A N 1
ATOM 2127 C CA . ILE A 1 257 ? -3.359 -6.437 2.615 1.00 96.00 257 ILE A CA 1
ATOM 2128 C C . ILE A 1 257 ? -3.673 -5.381 1.552 1.00 96.00 257 ILE A C 1
ATOM 2130 O O . ILE A 1 257 ? -3.492 -5.639 0.363 1.00 96.00 257 ILE A O 1
ATOM 2134 N N . LYS A 1 258 ? -4.141 -4.190 1.942 1.00 96.00 258 LYS A N 1
ATOM 2135 C CA . LYS A 1 258 ? -4.440 -3.108 0.996 1.00 96.00 258 LYS A CA 1
ATOM 2136 C C . LYS A 1 258 ? -3.185 -2.618 0.272 1.00 96.00 258 LYS A C 1
ATOM 2138 O O . LYS A 1 258 ? -3.249 -2.463 -0.943 1.00 96.00 258 LYS A O 1
ATOM 2143 N N . ILE A 1 259 ? -2.077 -2.419 0.989 1.00 92.94 259 ILE A N 1
ATOM 2144 C CA . ILE A 1 259 ? -0.781 -2.029 0.410 1.00 92.94 259 ILE A CA 1
ATOM 2145 C C . ILE A 1 259 ? -0.349 -3.064 -0.632 1.00 92.94 259 ILE A C 1
ATOM 2147 O O . ILE A 1 259 ? -0.122 -2.710 -1.782 1.00 92.94 259 ILE A O 1
ATOM 2151 N N . LEU A 1 260 ? -0.345 -4.347 -0.265 1.00 93.75 260 LEU A N 1
ATOM 2152 C CA . LEU A 1 260 ? 0.049 -5.431 -1.165 1.00 93.75 260 LEU A CA 1
ATOM 2153 C C . LEU A 1 260 ? -0.861 -5.554 -2.399 1.00 93.75 260 LEU A C 1
ATOM 2155 O O . LEU A 1 260 ? -0.370 -5.802 -3.495 1.00 93.75 260 LEU A O 1
ATOM 2159 N N . ASN A 1 261 ? -2.176 -5.344 -2.260 1.00 93.31 261 ASN A N 1
ATOM 2160 C CA . ASN A 1 261 ? -3.089 -5.350 -3.412 1.00 93.31 261 ASN A CA 1
ATOM 2161 C C . ASN A 1 261 ? -2.845 -4.181 -4.378 1.00 93.31 261 ASN A C 1
ATOM 2163 O O . ASN A 1 261 ? -3.161 -4.310 -5.552 1.00 93.31 261 ASN A O 1
ATOM 2167 N N . GLN A 1 262 ? -2.320 -3.045 -3.906 1.00 91.75 262 GLN A N 1
ATOM 2168 C CA . GLN A 1 262 ? -1.962 -1.912 -4.772 1.00 91.75 262 GLN A CA 1
ATOM 2169 C C . GLN A 1 262 ? -0.657 -2.153 -5.544 1.00 91.75 262 GLN A C 1
ATOM 2171 O O . GLN A 1 262 ? -0.347 -1.405 -6.467 1.00 91.75 262 GLN A O 1
ATOM 2176 N N . SER A 1 263 ? 0.108 -3.173 -5.153 1.00 86.25 263 SER A N 1
ATOM 2177 C CA . SER A 1 263 ? 1.390 -3.541 -5.755 1.00 86.25 263 SER A CA 1
ATOM 2178 C C . SER A 1 263 ? 1.277 -4.597 -6.864 1.00 86.25 263 SER A C 1
ATOM 2180 O O . SER A 1 263 ? 2.287 -4.906 -7.495 1.00 86.25 263 SER A O 1
ATOM 2182 N N . ILE A 1 264 ? 0.083 -5.162 -7.089 1.00 83.81 264 ILE A N 1
ATOM 2183 C CA . ILE A 1 264 ? -0.225 -6.153 -8.141 1.00 83.81 264 ILE A CA 1
ATOM 2184 C C . ILE A 1 264 ? -0.890 -5.459 -9.331 1.00 83.81 264 ILE A C 1
ATOM 2186 O O . ILE A 1 264 ? -0.548 -5.836 -10.483 1.00 83.81 264 ILE A O 1
#